Protein AF-A0A961HTM1-F1 (afdb_monomer)

Structure (mmCIF, N/CA/C/O backbone):
data_AF-A0A961HTM1-F1
#
_entry.id   AF-A0A961HTM1-F1
#
loop_
_atom_site.group_PDB
_atom_site.id
_atom_site.type_symbol
_atom_site.label_atom_id
_atom_site.label_alt_id
_atom_site.label_comp_id
_atom_site.label_asym_id
_atom_site.label_entity_id
_atom_site.label_seq_id
_atom_site.pdbx_PDB_ins_code
_atom_site.Cartn_x
_atom_site.Cartn_y
_atom_site.Cartn_z
_atom_site.occupancy
_atom_site.B_iso_or_equiv
_atom_site.auth_seq_id
_atom_site.auth_comp_id
_atom_site.auth_asym_id
_atom_site.auth_atom_id
_atom_site.pdbx_PDB_model_num
ATOM 1 N N . MET A 1 1 ? 69.649 3.697 83.120 1.00 36.28 1 MET A N 1
ATOM 2 C CA . MET A 1 1 ? 70.984 3.055 83.125 1.00 36.28 1 MET A CA 1
ATOM 3 C C . MET A 1 1 ? 70.781 1.662 82.559 1.00 36.28 1 MET A C 1
ATOM 5 O O . MET A 1 1 ? 70.101 0.880 83.197 1.00 36.28 1 MET A O 1
ATOM 9 N N . THR A 1 2 ? 70.927 1.462 81.250 1.00 38.97 2 THR A N 1
ATOM 10 C CA . THR A 1 2 ? 72.063 0.851 80.503 1.00 38.97 2 THR A CA 1
ATOM 11 C C . THR A 1 2 ? 71.388 -0.255 79.674 1.00 38.97 2 THR A C 1
ATOM 13 O O . THR A 1 2 ? 70.522 -0.923 80.209 1.00 38.97 2 THR A O 1
ATOM 16 N N . LEU A 1 3 ? 71.626 -0.514 78.396 1.00 36.84 3 LEU A N 1
ATOM 17 C CA . LEU A 1 3 ? 72.726 -0.218 77.496 1.00 36.84 3 LEU A CA 1
ATOM 18 C C . LEU A 1 3 ? 72.208 -0.545 76.074 1.00 36.84 3 LEU A C 1
ATOM 20 O O . LEU A 1 3 ? 71.466 -1.505 75.927 1.00 36.84 3 LEU A O 1
ATOM 24 N N . LYS A 1 4 ? 72.595 0.276 75.088 1.00 38.44 4 LYS A N 1
ATOM 25 C CA . LYS A 1 4 ? 73.067 -0.034 73.715 1.00 38.44 4 LYS A CA 1
ATOM 26 C C . LYS A 1 4 ? 72.584 -1.357 73.055 1.00 38.44 4 LYS A C 1
ATOM 28 O O . LYS A 1 4 ? 72.616 -2.407 73.666 1.00 38.44 4 LYS A O 1
ATOM 33 N N . LEU A 1 5 ? 72.359 -1.452 71.744 1.00 36.88 5 LEU A N 1
ATOM 34 C CA . LEU A 1 5 ? 73.328 -1.165 70.677 1.00 36.88 5 LEU A CA 1
ATOM 35 C C . LEU A 1 5 ? 72.725 -1.707 69.352 1.00 36.88 5 LEU A C 1
ATOM 37 O O . LEU A 1 5 ? 72.293 -2.847 69.374 1.00 36.88 5 LEU A O 1
ATOM 41 N N . ARG A 1 6 ? 72.766 -0.913 68.259 1.00 43.06 6 ARG A N 1
ATOM 42 C CA . ARG A 1 6 ? 73.132 -1.252 66.846 1.00 43.06 6 ARG A CA 1
ATOM 43 C C . ARG A 1 6 ? 72.516 -2.499 66.173 1.00 43.06 6 ARG A C 1
ATOM 45 O O . ARG A 1 6 ? 72.391 -3.534 66.789 1.00 43.06 6 ARG A O 1
ATOM 52 N N . TYR A 1 7 ? 72.319 -2.629 64.866 1.00 42.84 7 TYR A N 1
ATOM 53 C CA . TYR A 1 7 ? 72.261 -1.858 63.615 1.00 42.84 7 TYR A CA 1
ATOM 54 C C . TYR A 1 7 ? 71.932 -2.944 62.544 1.00 42.84 7 TYR A C 1
ATOM 56 O O . TYR A 1 7 ? 72.164 -4.124 62.794 1.00 42.84 7 TYR A O 1
ATOM 64 N N . PHE A 1 8 ? 71.542 -2.526 61.334 1.00 35.19 8 PHE A N 1
ATOM 65 C CA . PHE A 1 8 ? 71.639 -3.269 60.059 1.00 35.19 8 PHE A CA 1
ATOM 66 C C . PHE A 1 8 ? 70.574 -4.320 59.691 1.00 35.19 8 PHE A C 1
ATOM 68 O O . PHE A 1 8 ? 70.663 -5.479 60.069 1.00 35.19 8 PHE A O 1
ATOM 75 N N . ALA A 1 9 ? 69.654 -3.909 58.809 1.00 39.50 9 ALA A N 1
ATOM 76 C CA . ALA A 1 9 ? 69.416 -4.479 57.466 1.00 39.50 9 ALA A CA 1
ATOM 77 C C . ALA A 1 9 ? 68.228 -3.706 56.846 1.00 39.50 9 ALA A C 1
ATOM 79 O O . ALA A 1 9 ? 67.099 -3.819 57.301 1.00 39.50 9 ALA A O 1
ATOM 80 N N . ALA A 1 10 ? 68.461 -2.676 56.032 1.00 38.84 10 ALA A N 1
ATOM 81 C CA . ALA A 1 10 ? 68.538 -2.773 54.572 1.00 38.84 10 ALA A CA 1
ATOM 82 C C . ALA A 1 10 ? 67.320 -3.470 53.934 1.00 38.84 10 ALA A C 1
ATOM 84 O O . ALA A 1 10 ? 67.347 -4.674 53.731 1.00 38.84 10 ALA A O 1
ATOM 85 N N . PH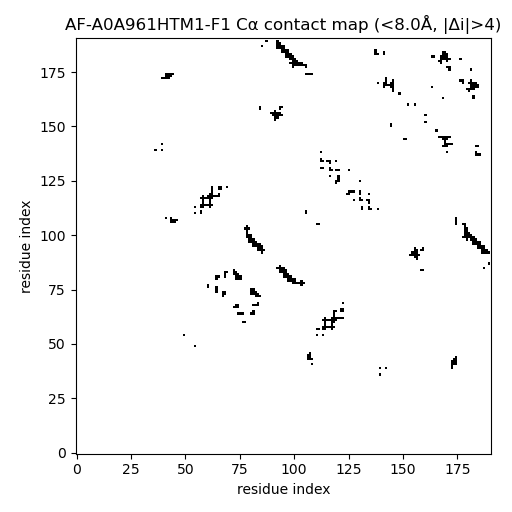E A 1 11 ? 66.304 -2.691 53.550 1.00 38.38 11 PHE A N 1
ATOM 86 C CA . PHE A 1 11 ? 65.574 -2.888 52.292 1.00 38.38 11 PHE A CA 1
ATOM 87 C C . PHE A 1 11 ? 64.977 -1.541 51.858 1.00 38.38 11 PHE A C 1
ATOM 89 O O . PHE A 1 11 ? 64.009 -1.044 52.428 1.00 38.38 11 PHE A O 1
ATOM 96 N N . LEU A 1 12 ? 65.623 -0.912 50.876 1.00 37.72 12 LEU A N 1
ATOM 97 C CA . LEU A 1 12 ? 65.136 0.278 50.189 1.00 37.72 12 LEU A CA 1
ATOM 98 C C . LEU A 1 12 ? 64.030 -0.174 49.226 1.00 37.72 12 LEU A C 1
ATOM 100 O O . LEU A 1 12 ? 64.315 -0.630 48.121 1.00 37.72 12 LEU A O 1
ATOM 104 N N . ALA A 1 13 ? 62.772 -0.101 49.655 1.00 40.84 13 ALA A N 1
ATOM 105 C CA . ALA A 1 13 ? 61.640 -0.288 48.759 1.00 40.84 13 ALA A CA 1
ATOM 106 C C . ALA A 1 13 ? 61.433 1.009 47.963 1.00 40.84 13 ALA A C 1
ATOM 108 O O . ALA A 1 13 ? 60.897 1.988 48.477 1.00 40.84 13 ALA A O 1
ATOM 109 N N . ILE A 1 14 ? 61.900 1.022 46.714 1.00 45.19 14 ILE A N 1
ATOM 110 C CA . ILE A 1 14 ? 61.547 2.046 45.730 1.00 45.19 14 ILE A CA 1
ATOM 111 C C . ILE A 1 14 ? 60.062 1.855 45.415 1.00 45.19 14 ILE A C 1
ATOM 113 O O . ILE A 1 14 ? 59.682 0.947 44.677 1.00 45.19 14 ILE A O 1
ATOM 117 N N . THR A 1 15 ? 59.204 2.678 46.008 1.00 50.78 15 THR A N 1
ATOM 118 C CA . THR A 1 15 ? 57.791 2.748 45.644 1.00 50.78 15 THR A CA 1
ATOM 119 C C . THR A 1 15 ? 57.658 3.524 44.337 1.00 50.78 15 THR A C 1
ATOM 121 O O . THR A 1 15 ? 57.766 4.748 44.300 1.00 50.78 15 THR A O 1
ATOM 124 N N . LEU A 1 16 ? 57.428 2.798 43.238 1.00 44.69 16 LEU A N 1
ATOM 125 C CA . LEU A 1 16 ? 56.930 3.386 41.997 1.00 44.69 16 LEU A CA 1
ATOM 126 C C . LEU A 1 16 ? 55.551 4.005 42.271 1.00 44.69 16 LEU 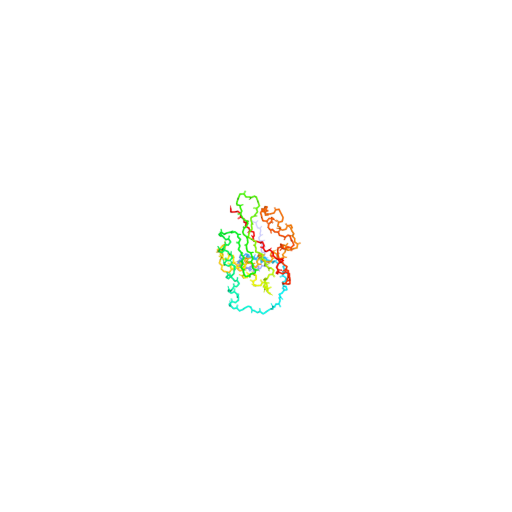A C 1
ATOM 128 O O . LEU A 1 16 ? 54.580 3.292 42.521 1.00 44.69 16 LEU A O 1
ATOM 132 N N . PHE A 1 17 ? 55.459 5.331 42.184 1.00 45.78 17 PHE A N 1
ATOM 133 C CA . PHE A 1 17 ? 54.186 6.023 42.015 1.00 45.78 17 PHE A CA 1
ATOM 134 C C . PHE A 1 17 ? 53.665 5.714 40.606 1.00 45.78 17 PHE A C 1
ATOM 136 O O . PHE A 1 17 ? 54.029 6.373 39.634 1.00 45.78 17 PHE A O 1
ATOM 143 N N . ALA A 1 18 ? 52.835 4.679 40.480 1.00 49.03 18 ALA A N 1
ATOM 144 C CA . ALA A 1 18 ? 52.033 4.479 39.285 1.00 49.03 18 ALA A CA 1
ATOM 145 C C . ALA A 1 18 ? 50.923 5.537 39.290 1.00 49.03 18 ALA A C 1
ATOM 147 O O . ALA A 1 18 ? 49.959 5.450 40.051 1.00 49.03 18 ALA A O 1
ATOM 148 N N . THR A 1 19 ? 51.078 6.572 38.468 1.00 49.84 19 THR A N 1
ATOM 149 C CA . THR A 1 19 ? 50.001 7.509 38.157 1.00 49.84 19 THR A CA 1
ATOM 150 C C . THR A 1 19 ? 48.890 6.730 37.465 1.00 49.84 19 THR A C 1
ATOM 152 O O . THR A 1 19 ? 49.026 6.356 36.300 1.00 49.84 19 THR A O 1
ATOM 155 N N . ALA A 1 20 ? 47.801 6.454 38.181 1.00 5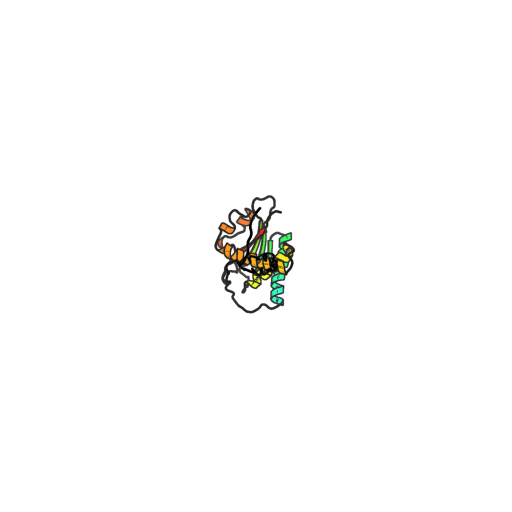0.53 20 ALA A N 1
ATOM 156 C CA . ALA A 1 20 ? 46.586 5.946 37.570 1.00 50.53 20 ALA A CA 1
ATOM 157 C C . ALA A 1 20 ? 46.004 7.061 36.694 1.00 50.53 20 ALA A C 1
ATOM 159 O O . ALA A 1 20 ? 45.323 7.966 37.174 1.00 50.53 20 ALA A O 1
ATOM 160 N N . THR A 1 21 ? 46.303 7.023 35.400 1.00 57.03 21 THR A N 1
ATOM 161 C CA . THR A 1 21 ? 45.480 7.699 34.405 1.00 57.03 21 THR A CA 1
ATOM 162 C C . THR A 1 21 ? 44.102 7.060 34.485 1.00 57.03 21 THR A C 1
ATOM 164 O O . THR A 1 21 ? 43.941 5.892 34.128 1.00 57.03 21 THR A O 1
ATOM 167 N N . ALA A 1 22 ? 43.126 7.796 35.013 1.00 50.16 22 ALA A N 1
ATOM 168 C CA . ALA A 1 22 ? 41.730 7.424 34.896 1.00 50.16 22 ALA A CA 1
ATOM 169 C C . ALA A 1 22 ? 41.422 7.287 33.399 1.00 50.16 22 ALA A C 1
ATOM 171 O O . ALA A 1 22 ? 41.399 8.281 32.675 1.00 50.16 22 ALA A O 1
ATOM 172 N N . LEU A 1 23 ? 41.260 6.048 32.928 1.00 48.50 23 LEU A N 1
ATOM 173 C CA . LEU A 1 23 ? 40.625 5.779 31.646 1.00 48.50 23 LEU A CA 1
ATOM 174 C C . LEU A 1 23 ? 39.247 6.437 31.714 1.00 48.50 23 LEU A C 1
ATOM 176 O O . LEU A 1 23 ? 38.403 6.021 32.508 1.00 48.50 23 LEU A O 1
ATOM 180 N N . GLN A 1 24 ? 39.045 7.497 30.931 1.00 51.16 24 GLN A N 1
ATOM 181 C CA . GLN A 1 24 ? 37.706 7.987 30.637 1.00 51.16 24 GLN A CA 1
ATOM 182 C C . GLN A 1 24 ? 36.936 6.808 30.051 1.00 51.16 24 GLN A C 1
ATOM 184 O O . GLN A 1 24 ? 37.282 6.309 28.982 1.00 51.16 24 GLN A O 1
ATOM 189 N N . ALA A 1 25 ? 35.938 6.327 30.789 1.00 52.44 25 ALA A N 1
ATOM 190 C CA . ALA A 1 25 ? 34.925 5.467 30.217 1.00 52.44 25 ALA A CA 1
ATOM 191 C C . ALA A 1 25 ? 34.267 6.279 29.097 1.00 52.44 25 ALA A C 1
ATOM 193 O O . ALA A 1 25 ? 33.649 7.308 29.369 1.00 52.44 25 ALA A O 1
ATOM 194 N N . GLU A 1 26 ? 34.474 5.870 27.845 1.00 51.16 26 GLU A N 1
ATOM 195 C CA . GLU A 1 26 ? 33.602 6.302 26.758 1.00 51.16 26 GLU A CA 1
ATOM 196 C C . GLU A 1 26 ? 32.172 5.963 27.188 1.00 51.16 26 GLU A C 1
ATOM 198 O O . GLU A 1 26 ? 31.917 4.837 27.633 1.00 51.16 26 GLU A O 1
ATOM 203 N N . ASP A 1 27 ? 31.263 6.942 27.124 1.00 46.72 27 ASP A N 1
ATOM 204 C CA . ASP A 1 27 ? 29.836 6.683 27.315 1.00 46.72 27 ASP A CA 1
ATOM 205 C C . ASP A 1 27 ? 29.468 5.460 26.468 1.00 46.72 27 ASP A C 1
ATOM 207 O O . ASP A 1 27 ? 29.867 5.409 25.297 1.00 46.72 27 ASP A O 1
ATOM 211 N N . PRO A 1 28 ? 28.765 4.453 27.022 1.00 43.28 28 PRO A N 1
ATOM 212 C CA . PRO A 1 28 ? 28.417 3.273 26.254 1.00 43.28 28 PRO A CA 1
ATOM 213 C C . PRO A 1 28 ? 27.663 3.747 25.018 1.00 43.28 28 PRO A C 1
ATOM 215 O O . PRO A 1 28 ? 26.578 4.319 25.132 1.00 43.28 28 PRO A O 1
ATOM 218 N N . ALA A 1 29 ? 28.269 3.551 23.843 1.00 43.97 29 ALA A N 1
ATOM 219 C CA . ALA A 1 29 ? 27.636 3.873 22.582 1.00 43.97 29 ALA A CA 1
ATOM 220 C C . ALA A 1 29 ? 26.267 3.195 22.593 1.00 43.97 29 ALA A C 1
ATOM 222 O O . ALA A 1 29 ? 26.173 1.969 22.701 1.00 43.97 29 ALA A O 1
ATOM 223 N N . VAL A 1 30 ? 25.208 4.004 22.562 1.00 33.09 30 VAL A N 1
ATOM 224 C CA . VAL A 1 30 ? 23.846 3.501 22.453 1.00 33.09 30 VAL A CA 1
ATOM 225 C C . VAL A 1 30 ? 23.808 2.720 21.150 1.00 33.09 30 VAL A C 1
ATOM 227 O O . VAL A 1 30 ? 23.876 3.291 20.065 1.00 33.09 30 VAL A O 1
ATOM 230 N N . SER A 1 31 ? 23.783 1.395 21.264 1.00 34.31 31 SER A N 1
ATOM 231 C CA . SER A 1 31 ? 23.569 0.516 20.129 1.00 34.31 31 SER A CA 1
ATOM 232 C C . SER A 1 31 ? 22.188 0.842 19.580 1.00 34.31 31 SER A C 1
ATOM 234 O O . SER A 1 31 ? 21.182 0.489 20.195 1.00 34.31 31 SER A O 1
ATOM 236 N N . GLU A 1 32 ? 22.130 1.515 18.433 1.00 30.14 32 GLU A N 1
ATOM 237 C CA . GLU A 1 32 ? 20.935 1.504 17.603 1.00 30.14 32 GLU A CA 1
ATOM 238 C C . GLU A 1 32 ? 20.695 0.053 17.199 1.00 30.14 32 GLU A C 1
ATOM 240 O O . GLU A 1 32 ? 21.359 -0.503 16.321 1.00 30.14 32 GLU A O 1
ATOM 245 N N . ASP A 1 33 ? 19.772 -0.596 17.898 1.00 31.53 33 ASP A N 1
ATOM 246 C CA . ASP A 1 33 ? 19.323 -1.922 17.530 1.00 31.53 33 ASP A CA 1
ATOM 247 C C . ASP A 1 33 ? 18.582 -1.767 16.198 1.00 31.53 33 ASP A C 1
ATOM 249 O O . ASP A 1 33 ? 17.422 -1.349 16.137 1.00 31.53 33 ASP A O 1
ATOM 253 N N . THR A 1 34 ? 19.283 -2.004 15.085 1.00 27.14 34 THR A N 1
ATOM 254 C CA . THR A 1 34 ? 18.636 -2.059 13.776 1.00 27.14 34 THR A CA 1
ATOM 255 C C . THR A 1 34 ? 17.504 -3.065 13.896 1.00 27.14 34 THR A C 1
ATOM 257 O O . THR A 1 34 ? 17.761 -4.238 14.171 1.00 27.14 34 THR A O 1
ATOM 260 N N . VAL A 1 35 ? 16.259 -2.631 13.691 1.00 34.34 35 VAL A N 1
ATOM 261 C CA . VAL A 1 35 ? 15.124 -3.546 13.569 1.00 34.34 35 VAL A CA 1
ATOM 262 C C . VAL A 1 35 ? 15.410 -4.436 12.361 1.00 34.34 35 VAL A C 1
ATOM 264 O O . VAL A 1 35 ? 15.102 -4.100 11.216 1.00 34.34 35 VAL A O 1
ATOM 267 N N . ARG A 1 36 ? 16.066 -5.574 12.602 1.00 35.44 36 ARG A N 1
ATOM 268 C CA . ARG A 1 36 ? 16.324 -6.603 11.603 1.00 35.44 36 ARG A CA 1
ATOM 269 C C . ARG A 1 36 ? 15.010 -7.320 11.377 1.00 35.44 36 ARG A C 1
ATOM 271 O O . ARG A 1 36 ? 14.736 -8.364 11.963 1.00 35.44 36 ARG A O 1
ATOM 278 N N . VAL A 1 37 ? 14.178 -6.744 10.517 1.00 46.94 37 VAL A N 1
ATOM 279 C CA . VAL A 1 37 ? 13.091 -7.500 9.904 1.00 46.94 37 VAL A CA 1
ATOM 280 C C . VAL A 1 37 ? 13.757 -8.702 9.217 1.00 46.94 37 VAL A C 1
ATOM 282 O O . VAL A 1 37 ? 14.669 -8.484 8.414 1.00 46.94 37 VAL A O 1
ATOM 285 N N . PRO A 1 38 ? 13.382 -9.957 9.535 1.00 48.88 38 PRO A N 1
ATOM 286 C CA . PRO A 1 38 ? 13.927 -11.127 8.854 1.00 48.88 38 PRO A CA 1
ATOM 287 C C . PRO A 1 38 ? 13.834 -10.904 7.346 1.00 48.88 38 PRO A C 1
ATOM 289 O O . PRO A 1 38 ? 12.799 -10.426 6.881 1.00 48.88 38 PRO A O 1
ATOM 292 N N . ALA A 1 39 ? 14.903 -11.187 6.599 1.00 55.59 39 ALA A N 1
ATOM 293 C CA . ALA A 1 39 ? 14.995 -10.841 5.184 1.00 55.59 39 ALA A CA 1
ATOM 294 C C . ALA A 1 39 ? 13.808 -11.423 4.393 1.00 55.59 39 ALA A C 1
ATOM 296 O O . ALA A 1 39 ? 13.787 -12.598 4.026 1.00 55.59 39 ALA A O 1
ATOM 297 N N . VAL A 1 40 ? 12.792 -10.597 4.137 1.00 71.25 40 VAL A N 1
ATOM 298 C CA . VAL A 1 40 ? 11.752 -10.911 3.165 1.00 71.25 40 VAL A CA 1
ATOM 299 C C . VAL A 1 40 ? 12.376 -10.673 1.799 1.00 71.25 40 VAL A C 1
ATOM 301 O O . VAL A 1 40 ? 12.602 -9.532 1.393 1.00 71.25 40 VAL A O 1
ATOM 304 N N . ASN A 1 41 ? 12.682 -11.763 1.106 1.00 84.56 41 ASN A N 1
ATOM 305 C CA . ASN A 1 41 ? 13.182 -11.715 -0.258 1.00 84.56 41 ASN A CA 1
ATOM 306 C C . ASN A 1 41 ? 11.992 -11.724 -1.217 1.00 84.56 41 ASN A C 1
ATOM 308 O O . ASN A 1 41 ? 11.273 -12.720 -1.297 1.00 84.56 41 ASN A O 1
ATOM 312 N N . PHE A 1 42 ? 11.786 -10.612 -1.921 1.00 90.00 42 PHE A N 1
ATOM 313 C CA . PHE A 1 42 ? 10.782 -10.512 -2.976 1.00 90.00 42 PHE A CA 1
ATOM 314 C C . PHE A 1 42 ? 11.356 -10.990 -4.317 1.00 90.00 42 PHE A C 1
ATOM 316 O O . PHE A 1 42 ? 12.408 -10.513 -4.750 1.00 90.00 42 PHE A O 1
ATOM 323 N N . GLU A 1 43 ? 10.644 -11.885 -4.997 1.00 91.50 43 GLU A N 1
ATOM 324 C CA . GLU A 1 43 ? 10.874 -12.233 -6.401 1.00 91.50 43 GLU A CA 1
ATOM 325 C C . GLU A 1 43 ? 10.261 -11.127 -7.270 1.00 91.50 43 GLU A C 1
ATOM 327 O O . GLU A 1 43 ? 9.042 -10.958 -7.318 1.00 91.50 43 GLU A O 1
ATOM 332 N N . ASN A 1 44 ? 11.112 -10.362 -7.957 1.00 90.69 44 ASN A N 1
ATOM 333 C CA . ASN A 1 44 ? 10.692 -9.325 -8.901 1.00 90.69 44 ASN A CA 1
ATOM 334 C C . ASN A 1 44 ? 10.692 -9.881 -10.330 1.00 90.69 44 ASN A C 1
ATOM 336 O O . ASN A 1 44 ? 11.547 -10.691 -10.686 1.00 90.69 44 ASN A O 1
ATOM 340 N N . ARG A 1 45 ? 9.805 -9.367 -11.189 1.00 88.94 45 ARG A N 1
ATOM 341 C CA . ARG A 1 45 ? 9.789 -9.683 -12.628 1.00 88.94 45 ARG A CA 1
ATOM 342 C C . ARG A 1 45 ? 11.076 -9.252 -13.325 1.00 88.94 45 ARG A C 1
ATOM 344 O O . ARG A 1 45 ? 11.498 -9.855 -14.305 1.00 88.94 45 ARG A O 1
ATOM 351 N N . THR A 1 46 ? 11.668 -8.153 -12.863 1.00 79.75 46 THR A N 1
ATOM 352 C CA . THR A 1 46 ? 12.889 -7.586 -13.432 1.00 79.75 46 THR A CA 1
ATOM 353 C C . THR A 1 46 ? 13.730 -6.904 -12.361 1.00 79.75 46 THR A C 1
ATOM 355 O O . THR A 1 46 ? 13.198 -6.283 -11.443 1.00 79.75 46 THR A O 1
ATOM 358 N N . ASN A 1 47 ? 15.050 -6.962 -12.536 1.00 75.94 47 ASN A N 1
ATOM 359 C CA . ASN A 1 47 ? 16.028 -6.231 -11.726 1.00 75.94 47 ASN A CA 1
ATOM 360 C C . ASN A 1 47 ? 16.463 -4.908 -12.384 1.00 75.94 47 ASN A C 1
ATOM 362 O O . ASN A 1 47 ? 17.403 -4.254 -11.926 1.00 75.94 47 ASN A O 1
ATOM 366 N N . ARG A 1 48 ? 15.807 -4.497 -13.480 1.00 75.44 48 ARG A N 1
ATOM 367 C CA . ARG A 1 48 ? 16.113 -3.234 -14.157 1.00 75.44 48 ARG A CA 1
ATOM 368 C C . ARG A 1 48 ? 15.784 -2.057 -13.239 1.00 75.44 48 ARG A C 1
ATOM 370 O O . ARG A 1 48 ? 14.686 -1.963 -12.693 1.00 75.44 48 ARG A O 1
ATOM 377 N N . ARG A 1 49 ? 16.722 -1.116 -13.120 1.00 77.62 49 ARG A N 1
ATOM 378 C CA . ARG A 1 49 ? 16.492 0.125 -12.372 1.00 77.62 49 ARG A CA 1
ATOM 379 C C . ARG A 1 49 ? 15.396 0.955 -13.043 1.00 77.62 49 ARG A C 1
ATOM 381 O O . ARG A 1 49 ? 15.412 1.159 -14.254 1.00 77.62 49 ARG A O 1
ATOM 388 N N . ALA A 1 50 ? 14.468 1.461 -12.236 1.00 82.12 50 ALA A N 1
ATOM 389 C CA . ALA A 1 50 ? 13.445 2.394 -12.693 1.00 82.12 50 ALA A CA 1
ATOM 390 C C . ALA A 1 50 ? 14.077 3.734 -13.100 1.00 82.12 50 ALA A C 1
ATOM 392 O O . ALA A 1 50 ? 14.984 4.228 -12.421 1.00 82.12 50 ALA A O 1
ATOM 393 N N . THR A 1 51 ? 13.574 4.343 -14.174 1.00 90.75 51 THR A N 1
ATOM 394 C CA . THR A 1 51 ? 13.961 5.701 -14.585 1.00 90.75 51 THR A CA 1
ATOM 395 C C . THR A 1 51 ? 13.448 6.734 -13.572 1.00 90.75 51 THR A C 1
ATOM 397 O O . THR A 1 51 ? 12.497 6.446 -12.843 1.00 90.75 51 THR A O 1
ATOM 400 N N . PRO A 1 52 ? 14.028 7.947 -13.504 1.00 91.56 52 PRO A N 1
ATOM 401 C CA . PRO A 1 52 ? 13.502 9.012 -12.646 1.00 91.56 52 PRO A CA 1
ATOM 402 C C . PRO A 1 52 ? 12.010 9.294 -12.877 1.00 91.56 52 PRO A C 1
ATOM 404 O O . PRO A 1 52 ? 11.256 9.375 -11.913 1.00 91.56 52 PRO A O 1
ATOM 407 N N . ALA A 1 53 ? 11.576 9.335 -14.142 1.00 92.12 53 ALA A N 1
ATOM 408 C CA . ALA A 1 53 ? 10.176 9.545 -14.507 1.00 92.12 53 ALA A CA 1
ATOM 409 C C . ALA A 1 53 ? 9.250 8.440 -13.970 1.00 92.12 53 ALA A C 1
ATOM 411 O O . ALA A 1 53 ? 8.192 8.746 -13.432 1.00 92.12 53 ALA A O 1
ATOM 412 N N . ALA A 1 54 ? 9.660 7.167 -14.047 1.00 90.62 54 ALA A N 1
ATOM 413 C CA . ALA A 1 54 ? 8.877 6.060 -13.495 1.00 90.62 54 ALA A CA 1
ATOM 414 C C . ALA A 1 54 ? 8.761 6.145 -11.963 1.00 90.62 54 ALA A C 1
ATOM 416 O O . ALA A 1 54 ? 7.675 5.973 -11.416 1.00 90.62 54 ALA A O 1
ATOM 417 N N . ARG A 1 55 ? 9.859 6.482 -11.269 1.00 93.38 55 ARG A N 1
ATOM 418 C CA . ARG A 1 55 ? 9.843 6.658 -9.806 1.00 93.38 55 ARG A CA 1
ATOM 419 C C . ARG A 1 55 ? 8.894 7.772 -9.374 1.00 93.38 55 ARG A C 1
ATOM 421 O O . ARG A 1 55 ? 8.194 7.624 -8.377 1.00 93.38 55 ARG A O 1
ATOM 428 N N . GLU A 1 56 ? 8.882 8.873 -10.119 1.00 96.38 56 GLU A N 1
ATOM 429 C CA . GLU A 1 56 ? 8.003 10.002 -9.828 1.00 96.38 56 GLU A CA 1
ATOM 430 C C . GLU A 1 56 ? 6.544 9.710 -10.177 1.00 96.38 56 GLU A C 1
ATOM 432 O O . GLU A 1 56 ? 5.649 10.062 -9.414 1.00 96.38 56 GLU A O 1
ATOM 437 N N . TYR A 1 57 ? 6.298 8.998 -11.278 1.00 96.31 57 TYR A N 1
ATOM 438 C CA . TYR A 1 57 ? 4.967 8.515 -11.636 1.00 96.31 57 TYR A CA 1
ATOM 439 C C . TYR A 1 57 ? 4.349 7.675 -10.511 1.00 96.31 57 TYR A C 1
ATOM 441 O O . TYR A 1 57 ? 3.212 7.925 -10.118 1.00 96.31 57 TYR A O 1
ATOM 449 N N . GLU A 1 58 ? 5.114 6.729 -9.960 1.00 97.19 58 GLU A N 1
ATOM 450 C CA . GLU A 1 58 ? 4.684 5.855 -8.864 1.00 97.19 58 GLU A CA 1
ATOM 451 C C . GLU A 1 58 ? 4.371 6.653 -7.589 1.00 97.19 58 GLU A C 1
ATOM 453 O O . GLU A 1 58 ? 3.294 6.489 -7.018 1.00 97.19 58 GLU A O 1
ATOM 458 N N . ARG A 1 59 ? 5.248 7.579 -7.175 1.00 98.25 59 ARG A N 1
ATOM 459 C CA . ARG A 1 59 ? 4.967 8.455 -6.021 1.00 98.25 59 ARG A CA 1
ATOM 460 C C . ARG A 1 59 ? 3.733 9.323 -6.235 1.00 98.25 59 ARG A C 1
ATOM 462 O O . ARG A 1 59 ? 2.907 9.437 -5.333 1.00 98.25 59 ARG A O 1
ATOM 469 N N . ASN A 1 60 ? 3.577 9.904 -7.422 1.00 98.31 60 ASN A N 1
ATOM 470 C CA . ASN A 1 60 ? 2.414 10.733 -7.731 1.00 98.31 60 ASN A CA 1
ATOM 471 C C . ASN A 1 60 ? 1.108 9.939 -7.717 1.00 98.31 60 ASN A C 1
ATOM 473 O O . ASN A 1 60 ? 0.103 10.480 -7.271 1.00 98.31 60 ASN A O 1
ATOM 477 N N . THR A 1 61 ? 1.117 8.662 -8.112 1.00 98.31 61 THR A N 1
ATOM 478 C CA . THR A 1 61 ? -0.049 7.780 -7.933 1.00 98.31 61 THR A CA 1
ATOM 479 C C . THR A 1 61 ? -0.466 7.704 -6.463 1.00 98.31 61 THR A C 1
ATOM 481 O O . THR A 1 61 ? -1.644 7.849 -6.159 1.00 98.31 61 THR A O 1
ATOM 484 N N . GLY A 1 62 ? 0.495 7.537 -5.549 1.00 98.31 62 GLY A N 1
ATOM 485 C CA . GLY A 1 62 ? 0.225 7.521 -4.111 1.00 98.31 62 GLY A CA 1
ATOM 486 C C . GLY A 1 62 ? -0.314 8.843 -3.573 1.00 98.31 62 GLY A C 1
ATOM 487 O O . GLY A 1 62 ? -1.295 8.845 -2.837 1.00 98.31 62 GLY A O 1
ATOM 488 N N . ARG A 1 63 ? 0.294 9.970 -3.969 1.00 98.56 63 ARG A N 1
ATOM 489 C CA . ARG A 1 63 ? -0.144 11.314 -3.544 1.00 98.56 63 ARG A CA 1
ATOM 490 C C . ARG A 1 63 ? -1.571 11.615 -3.999 1.00 98.56 63 ARG A C 1
ATOM 492 O O . ARG A 1 63 ? -2.380 12.025 -3.180 1.00 98.56 63 ARG A O 1
ATOM 499 N N . MET A 1 64 ? -1.879 11.337 -5.268 1.00 97.81 64 MET A N 1
ATOM 500 C CA . MET A 1 64 ? -3.236 11.473 -5.813 1.00 97.81 64 MET A CA 1
ATOM 501 C C . MET A 1 64 ? -4.224 10.564 -5.074 1.00 97.81 64 MET A C 1
ATOM 503 O O . MET A 1 64 ? -5.319 10.997 -4.742 1.00 97.81 64 MET A O 1
ATOM 507 N N . GLY A 1 65 ? -3.821 9.326 -4.768 1.00 97.56 65 GLY A N 1
ATOM 508 C CA . GLY A 1 65 ? -4.633 8.412 -3.968 1.00 97.56 65 GLY A CA 1
ATOM 509 C C . GLY A 1 65 ? -4.967 8.967 -2.586 1.00 97.56 65 GLY A C 1
ATOM 510 O O . GLY A 1 65 ? -6.119 8.914 -2.175 1.00 97.56 65 GLY A O 1
ATOM 511 N N . ALA A 1 66 ? -3.983 9.546 -1.897 1.00 97.69 66 ALA A N 1
ATOM 512 C CA . ALA A 1 66 ? -4.198 10.202 -0.612 1.00 97.69 66 ALA A CA 1
ATOM 513 C C . ALA A 1 66 ? -5.118 11.427 -0.735 1.00 97.69 66 ALA A C 1
ATOM 515 O O . ALA A 1 66 ? -6.054 11.549 0.045 1.00 97.69 66 ALA A O 1
ATOM 516 N N . ASP A 1 67 ? -4.886 12.305 -1.716 1.00 96.25 67 ASP A N 1
ATOM 517 C CA . ASP A 1 67 ? -5.710 13.503 -1.930 1.00 96.25 67 ASP A CA 1
ATOM 518 C C . ASP A 1 67 ? -7.203 13.179 -2.067 1.00 96.25 67 ASP A C 1
ATOM 520 O O . ASP A 1 67 ? -8.033 13.881 -1.494 1.00 96.25 67 ASP A O 1
ATOM 524 N N . GLU A 1 68 ? -7.544 12.121 -2.804 1.00 95.88 68 GLU A N 1
ATOM 525 C CA . GLU A 1 68 ? -8.941 11.754 -3.052 1.00 95.88 68 GLU A CA 1
ATOM 526 C C . GLU A 1 68 ? -9.537 10.888 -1.933 1.00 95.88 68 GLU A C 1
ATOM 528 O O . GLU A 1 68 ? -10.654 11.148 -1.487 1.00 95.88 68 GLU A O 1
ATOM 533 N N . VAL A 1 69 ? -8.788 9.923 -1.381 1.00 94.75 69 VAL A N 1
ATOM 534 C CA . VAL A 1 69 ? -9.284 9.099 -0.259 1.00 94.75 69 VAL A CA 1
ATOM 535 C C . VAL A 1 69 ? -9.564 9.920 0.993 1.00 94.75 69 VAL A C 1
ATOM 537 O O . VAL A 1 69 ? -10.495 9.604 1.730 1.00 94.75 69 VAL A O 1
ATOM 540 N N . LEU A 1 70 ? -8.800 10.984 1.242 1.00 93.06 70 LEU A N 1
ATOM 541 C CA . LEU A 1 70 ? -9.062 11.880 2.369 1.00 93.06 70 LEU A CA 1
ATOM 542 C C . LEU A 1 70 ? -10.383 12.656 2.239 1.00 93.06 70 LEU A C 1
ATOM 544 O O . LEU A 1 70 ? -10.873 13.152 3.253 1.00 93.06 70 LEU A O 1
ATOM 548 N N . LYS A 1 71 ? -10.947 12.766 1.030 1.00 93.06 71 LYS A N 1
ATOM 549 C CA . LYS A 1 71 ? -12.231 13.434 0.770 1.00 93.06 71 LYS A CA 1
ATOM 550 C C . LYS A 1 71 ? -13.387 12.438 0.771 1.00 93.06 71 LYS A C 1
ATOM 552 O O . LYS A 1 71 ? -14.344 12.622 1.516 1.00 93.06 71 LYS A O 1
ATOM 557 N N . ASP A 1 72 ? -13.256 11.377 -0.028 1.00 89.94 72 ASP A N 1
ATOM 558 C CA . ASP A 1 72 ? -14.376 10.502 -0.401 1.00 89.94 72 ASP A CA 1
ATOM 559 C C . ASP A 1 72 ? -14.266 9.082 0.184 1.00 89.94 72 ASP A C 1
ATOM 561 O O . ASP A 1 72 ? -15.167 8.261 0.026 1.00 89.94 72 ASP A O 1
ATOM 565 N N . GLY A 1 73 ? -13.168 8.767 0.876 1.00 91.62 73 GLY A N 1
ATOM 566 C CA . GLY A 1 73 ? -12.964 7.491 1.567 1.00 91.62 73 GLY A CA 1
ATOM 567 C C . GLY A 1 73 ? -12.539 6.320 0.675 1.00 91.62 73 GLY A C 1
ATOM 568 O O . GLY A 1 73 ? -11.972 5.359 1.191 1.00 91.62 73 GLY A O 1
ATOM 569 N N . GLU A 1 74 ? -12.725 6.379 -0.645 1.00 95.25 74 GLU A N 1
ATOM 570 C CA . GLU A 1 74 ? -12.244 5.363 -1.591 1.00 95.25 74 GLU A CA 1
ATOM 571 C C . GLU A 1 74 ? -11.858 5.986 -2.937 1.00 95.25 74 GLU A C 1
ATOM 573 O O . GLU A 1 74 ? -12.561 6.849 -3.456 1.00 95.25 74 GLU A O 1
ATOM 578 N N . PHE A 1 75 ? -1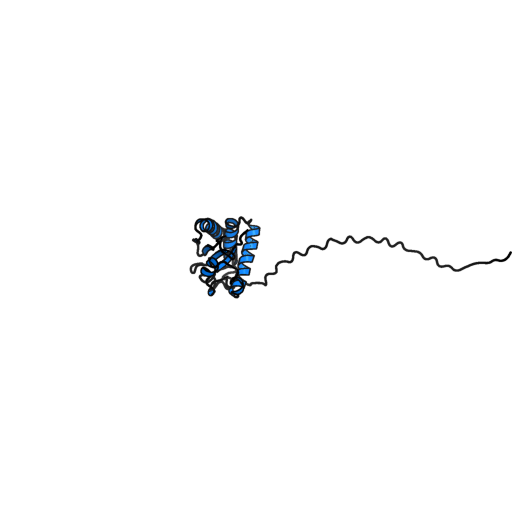0.741 5.546 -3.518 1.00 96.75 75 PHE A N 1
ATOM 579 C CA . PHE A 1 75 ? -10.285 6.032 -4.818 1.00 96.75 75 PHE A CA 1
ATOM 580 C C . PHE A 1 75 ? -9.431 4.998 -5.554 1.00 96.75 75 PHE A C 1
ATOM 582 O O . PHE A 1 75 ? -8.498 4.428 -4.983 1.00 96.75 75 PHE A O 1
ATOM 589 N N . SER A 1 76 ? -9.704 4.814 -6.847 1.00 96.56 76 SER A N 1
ATOM 590 C CA . SER A 1 76 ? -8.978 3.894 -7.727 1.00 96.56 76 SER A CA 1
ATOM 591 C C . SER A 1 76 ? -8.285 4.642 -8.857 1.00 96.56 76 SER A C 1
ATOM 593 O O . SER A 1 76 ? -8.904 5.410 -9.593 1.00 96.56 76 SER A O 1
ATOM 595 N N . LEU A 1 77 ? -6.995 4.382 -9.044 1.00 94.56 77 LEU A N 1
ATOM 596 C CA . LEU A 1 77 ? -6.197 4.986 -10.104 1.00 94.56 77 LEU A CA 1
ATOM 597 C C . LEU A 1 77 ? -4.989 4.104 -10.419 1.00 94.56 77 LEU A C 1
ATOM 599 O O . LEU A 1 77 ? -4.297 3.637 -9.523 1.00 94.56 77 LEU A O 1
ATOM 603 N N . ARG A 1 78 ? -4.668 3.949 -11.711 1.00 95.44 78 ARG A N 1
ATOM 604 C CA . ARG A 1 78 ? -3.409 3.325 -12.179 1.00 95.44 78 ARG A CA 1
ATOM 605 C C . ARG A 1 78 ? -3.153 1.927 -11.584 1.00 95.44 78 ARG A C 1
ATOM 607 O O . ARG A 1 78 ? -2.014 1.579 -11.279 1.00 95.44 78 ARG A O 1
ATOM 614 N N . GLY A 1 79 ? -4.213 1.130 -11.456 1.00 96.88 79 GLY A N 1
ATOM 615 C CA . GLY A 1 79 ? -4.147 -0.251 -10.973 1.00 96.88 79 GLY A CA 1
ATOM 616 C C . GLY A 1 79 ? -3.986 -0.383 -9.457 1.00 96.88 79 GLY A C 1
ATOM 617 O O . GLY A 1 79 ? -3.562 -1.435 -8.977 1.00 96.88 79 GLY A O 1
ATOM 618 N N . VAL A 1 80 ? -4.259 0.678 -8.697 1.00 98.25 80 VAL A N 1
ATOM 619 C CA . VAL A 1 80 ? -4.351 0.606 -7.240 1.00 98.25 80 VAL A CA 1
ATOM 620 C C . VAL A 1 80 ? -5.635 1.265 -6.767 1.00 98.25 80 VAL A C 1
ATOM 622 O O . VAL A 1 80 ? -6.027 2.315 -7.277 1.00 98.25 80 VAL A O 1
ATOM 625 N N . THR A 1 81 ? -6.241 0.671 -5.746 1.00 98.56 81 THR A N 1
ATOM 626 C CA . THR A 1 81 ? -7.403 1.221 -5.051 1.00 98.56 81 THR A CA 1
ATOM 627 C C . THR A 1 81 ? -7.038 1.476 -3.600 1.00 98.56 81 THR A C 1
ATOM 629 O O . THR A 1 81 ? -6.601 0.559 -2.908 1.00 98.56 81 THR A O 1
ATOM 632 N N . PHE A 1 82 ? -7.213 2.705 -3.133 1.00 98.50 82 PHE A N 1
ATOM 633 C CA . PHE A 1 82 ? -7.073 3.061 -1.728 1.00 98.50 82 PHE A CA 1
ATOM 634 C C . PHE A 1 82 ? -8.459 3.192 -1.097 1.00 98.50 82 PHE A C 1
ATOM 636 O O . PHE A 1 82 ? -9.352 3.786 -1.693 1.00 98.50 82 PHE A O 1
ATOM 643 N N . THR A 1 83 ? -8.624 2.676 0.117 1.00 98.25 83 THR A N 1
ATOM 644 C CA . THR A 1 83 ? -9.839 2.836 0.924 1.00 98.25 83 THR A CA 1
ATOM 645 C C . THR A 1 83 ? -9.444 3.220 2.344 1.00 98.25 83 THR A C 1
ATOM 647 O O . THR A 1 83 ? -8.631 2.521 2.951 1.00 98.25 83 THR A O 1
ATOM 650 N N . ARG A 1 84 ? -10.026 4.287 2.893 1.00 97.69 84 ARG A N 1
ATOM 651 C CA . ARG A 1 84 ? -9.878 4.678 4.298 1.00 97.69 84 ARG A CA 1
ATOM 652 C C . ARG A 1 84 ? -11.057 4.166 5.111 1.00 97.69 84 ARG A C 1
ATOM 654 O O . ARG A 1 84 ? -12.209 4.468 4.825 1.00 97.69 84 ARG A O 1
ATOM 661 N N . LEU A 1 85 ? -10.743 3.417 6.159 1.00 96.12 85 LEU A N 1
ATOM 662 C CA . LEU A 1 85 ? -11.696 2.810 7.081 1.00 96.12 85 LEU A CA 1
ATOM 663 C C . LEU A 1 85 ? -11.325 3.266 8.487 1.00 96.12 85 LEU A C 1
ATOM 665 O O . LEU A 1 85 ? -10.544 2.620 9.189 1.00 96.12 85 LEU A O 1
ATOM 669 N N . PHE A 1 86 ? -11.831 4.430 8.878 1.00 94.44 86 PHE A N 1
ATOM 670 C CA . PHE A 1 86 ? -11.555 5.006 10.185 1.00 94.44 86 PHE A CA 1
ATOM 671 C C . PHE A 1 86 ? -12.795 5.691 10.741 1.00 94.44 86 PHE A C 1
ATOM 673 O O . PHE A 1 86 ? -13.297 6.653 10.168 1.00 94.44 86 PHE A O 1
ATOM 680 N N . ASP A 1 87 ? -13.235 5.208 11.896 1.00 92.06 87 ASP A N 1
ATOM 681 C CA . ASP A 1 87 ? -14.305 5.797 12.683 1.00 92.06 87 ASP A CA 1
ATOM 682 C C . ASP A 1 87 ? -13.847 5.831 14.143 1.00 92.06 87 ASP A C 1
ATOM 684 O O . ASP A 1 87 ? -13.665 4.792 14.777 1.00 92.06 87 ASP A O 1
ATOM 688 N N . ALA A 1 88 ? -13.640 7.035 14.679 1.00 90.62 88 ALA A N 1
ATOM 689 C CA . ALA A 1 88 ? -13.129 7.234 16.034 1.00 90.62 88 ALA A CA 1
ATOM 690 C C . ALA A 1 88 ? -14.118 6.819 17.143 1.00 90.62 88 ALA A C 1
ATOM 692 O O . ALA A 1 88 ? -13.736 6.826 18.324 1.00 90.62 88 ALA A O 1
ATOM 693 N N . SER A 1 89 ? -15.371 6.516 16.783 1.00 92.00 89 SER A N 1
ATOM 694 C CA . SER A 1 89 ? -16.405 6.008 17.689 1.00 92.00 89 SER A CA 1
ATOM 695 C C . SER A 1 89 ? -16.413 4.480 17.807 1.00 92.00 89 SER A C 1
ATOM 697 O O . SER A 1 89 ? -16.966 3.959 18.774 1.00 92.00 89 SER A O 1
ATOM 699 N N . LYS A 1 90 ? -15.781 3.765 16.867 1.00 91.94 90 LYS A N 1
ATOM 700 C CA . LYS A 1 90 ? -15.724 2.299 16.862 1.00 91.94 90 LYS A CA 1
ATOM 701 C C . LYS A 1 90 ? -14.534 1.782 17.662 1.00 91.94 90 LYS A C 1
ATOM 703 O O . LYS A 1 90 ? -13.478 2.411 17.723 1.00 91.94 90 LYS A O 1
ATOM 708 N N . GLU A 1 91 ? -14.713 0.615 18.275 1.00 92.06 91 GLU A N 1
ATOM 709 C CA . GLU A 1 91 ? -13.618 -0.103 18.924 1.00 92.06 91 GLU A CA 1
ATOM 710 C C . GLU A 1 91 ? -12.642 -0.683 17.887 1.00 92.06 91 GLU A C 1
ATOM 712 O O . GLU A 1 91 ? -13.010 -0.995 16.753 1.00 92.06 91 GLU A O 1
ATOM 717 N N . GLY A 1 92 ? -11.382 -0.850 18.296 1.00 92.31 92 GLY A N 1
ATOM 718 C CA . GLY A 1 92 ? -10.307 -1.341 17.433 1.00 92.31 92 GLY A CA 1
ATOM 719 C C . GLY A 1 92 ? -9.626 -0.249 16.601 1.00 92.31 92 GLY A C 1
ATOM 720 O O . GLY A 1 92 ? -9.998 0.922 16.609 1.00 92.31 92 GLY A O 1
ATOM 721 N N . MET A 1 93 ? -8.556 -0.630 15.904 1.00 94.81 93 MET A N 1
ATOM 722 C CA . MET A 1 93 ? -7.836 0.267 14.994 1.00 94.81 93 MET A CA 1
ATOM 723 C C . MET A 1 93 ? -8.590 0.437 13.672 1.00 94.81 93 MET A C 1
ATOM 725 O O . MET A 1 93 ? -9.149 -0.526 13.147 1.00 94.81 93 MET A O 1
ATOM 729 N N . GLY A 1 94 ? -8.534 1.633 13.092 1.00 96.19 94 GLY A N 1
ATOM 730 C CA . GLY A 1 94 ? -8.877 1.813 11.683 1.00 96.19 94 GLY A CA 1
ATOM 731 C C . GLY A 1 94 ? -7.728 1.381 10.773 1.00 96.19 94 GLY A C 1
ATOM 732 O O . GLY A 1 94 ? -6.660 0.961 11.234 1.00 96.19 94 GLY A O 1
ATOM 733 N N . ALA A 1 95 ? -7.920 1.517 9.467 1.00 97.00 95 ALA A N 1
ATOM 734 C CA . ALA A 1 95 ? -6.864 1.303 8.492 1.00 97.00 95 ALA A CA 1
ATOM 735 C C . ALA A 1 95 ? -7.097 2.097 7.209 1.00 97.00 95 ALA A C 1
ATOM 737 O O . ALA A 1 95 ? -8.234 2.273 6.775 1.00 97.00 95 ALA A O 1
ATOM 738 N N . ASP A 1 96 ? -6.001 2.470 6.560 1.00 98.19 96 ASP A N 1
ATOM 739 C CA . ASP A 1 96 ? -6.011 2.663 5.116 1.00 98.19 96 ASP A CA 1
ATOM 740 C C . ASP A 1 96 ? -5.615 1.341 4.454 1.00 98.19 96 ASP A C 1
ATOM 742 O O . ASP A 1 96 ? -4.647 0.690 4.859 1.00 98.19 96 ASP A O 1
ATOM 746 N N . VAL A 1 97 ? -6.363 0.925 3.438 1.00 98.25 97 VAL A N 1
ATOM 747 C CA . VAL A 1 97 ? -6.117 -0.312 2.695 1.00 98.25 97 VAL A CA 1
ATOM 748 C C . VAL A 1 97 ? -5.797 0.036 1.253 1.00 98.25 97 VAL A C 1
ATOM 750 O O . VAL A 1 97 ? -6.620 0.617 0.551 1.00 98.25 97 VAL A O 1
ATOM 753 N N . MET A 1 98 ? -4.607 -0.350 0.799 1.00 98.69 98 MET A N 1
ATOM 754 C CA . MET A 1 98 ? -4.208 -0.265 -0.602 1.00 98.69 98 MET A CA 1
ATOM 755 C C . MET A 1 98 ? -4.364 -1.639 -1.257 1.00 98.69 98 MET A C 1
ATOM 757 O O . MET A 1 98 ? -3.619 -2.574 -0.959 1.00 98.69 98 MET A O 1
ATOM 761 N N . THR A 1 99 ? -5.310 -1.759 -2.178 1.00 98.69 99 THR A N 1
ATOM 762 C CA . THR A 1 99 ? -5.511 -2.943 -3.016 1.00 98.69 99 THR A CA 1
ATOM 763 C C . THR A 1 99 ? -4.725 -2.793 -4.314 1.00 98.69 99 THR A C 1
ATOM 765 O O . THR A 1 99 ? -4.740 -1.727 -4.927 1.00 98.69 99 THR A O 1
ATOM 768 N N . ILE A 1 100 ? -4.037 -3.855 -4.741 1.00 98.62 100 ILE A N 1
ATOM 769 C CA . ILE A 1 100 ? -3.457 -3.924 -6.089 1.00 98.62 100 ILE A CA 1
ATOM 770 C C . ILE A 1 100 ? -4.490 -4.565 -7.010 1.00 98.62 100 ILE A C 1
ATOM 772 O O . ILE A 1 100 ? -4.839 -5.739 -6.847 1.00 98.62 100 ILE A O 1
ATOM 776 N N . ASP A 1 101 ? -4.964 -3.798 -7.983 1.00 98.31 101 ASP A N 1
ATOM 777 C CA . ASP A 1 101 ? -6.048 -4.217 -8.861 1.00 98.31 101 ASP A CA 1
ATOM 778 C C . ASP A 1 101 ? -5.584 -5.319 -9.839 1.00 98.31 101 ASP A C 1
ATOM 780 O O . ASP A 1 101 ? -4.387 -5.447 -10.123 1.00 98.31 101 ASP A O 1
ATOM 784 N N . PRO A 1 102 ? -6.501 -6.137 -10.390 1.00 97.88 102 PRO A N 1
ATOM 785 C CA . PRO A 1 102 ? -6.144 -7.218 -11.317 1.00 97.88 102 PRO A CA 1
ATOM 786 C C . PRO A 1 102 ? -5.428 -6.767 -12.598 1.00 97.88 102 PRO A C 1
ATOM 788 O O . PRO A 1 102 ? -4.706 -7.552 -13.202 1.00 97.88 102 PRO A O 1
ATOM 791 N N . ASN A 1 103 ? -5.629 -5.518 -13.024 1.00 95.19 103 ASN A N 1
ATOM 792 C CA . ASN A 1 103 ? -5.020 -4.938 -14.224 1.00 95.19 103 ASN A CA 1
ATOM 793 C C . ASN A 1 103 ? -3.684 -4.219 -13.952 1.00 95.19 103 ASN A C 1
ATOM 795 O O . ASN A 1 103 ? -3.118 -3.623 -14.869 1.00 95.19 103 ASN A O 1
ATOM 799 N N . ALA A 1 104 ? -3.190 -4.232 -12.712 1.00 96.31 104 ALA A N 1
ATOM 800 C CA . ALA A 1 104 ? -1.935 -3.589 -12.352 1.00 96.31 104 ALA A CA 1
ATOM 801 C C . ALA A 1 104 ? -0.720 -4.324 -12.941 1.00 96.31 104 ALA A C 1
ATOM 803 O O . ALA A 1 104 ? -0.679 -5.552 -12.968 1.00 96.31 104 ALA A O 1
ATOM 804 N N . ASP A 1 105 ? 0.318 -3.575 -13.329 1.00 92.50 105 ASP A N 1
ATOM 805 C CA . ASP A 1 105 ? 1.541 -4.125 -13.940 1.00 92.50 105 ASP A CA 1
ATOM 806 C C . ASP A 1 105 ? 2.798 -3.927 -13.068 1.00 92.50 105 ASP A C 1
ATOM 808 O O . ASP A 1 105 ? 3.901 -3.635 -13.543 1.00 92.50 105 ASP A O 1
ATOM 812 N N . PHE A 1 106 ? 2.655 -4.054 -11.745 1.00 93.38 106 PHE A N 1
ATOM 813 C CA . PHE A 1 106 ? 3.799 -3.938 -10.841 1.00 93.38 106 PHE A CA 1
ATOM 814 C C . PHE A 1 106 ? 4.758 -5.121 -11.014 1.00 93.38 106 PHE A C 1
ATOM 816 O O . PHE A 1 106 ? 4.500 -6.234 -10.569 1.00 93.38 106 PHE A O 1
ATOM 823 N N . GLY A 1 107 ? 5.914 -4.864 -11.628 1.00 88.88 107 GLY A N 1
ATOM 824 C CA . GLY A 1 107 ? 6.965 -5.868 -11.821 1.00 88.88 107 GLY A CA 1
ATOM 825 C C . GLY A 1 107 ? 8.067 -5.864 -10.759 1.00 88.88 107 GLY A C 1
ATOM 826 O O . GLY A 1 107 ? 8.940 -6.728 -10.793 1.00 88.88 107 GLY A O 1
ATOM 827 N N . HIS A 1 108 ? 8.083 -4.887 -9.849 1.00 94.25 108 HIS A N 1
ATOM 828 C CA . HIS A 1 108 ? 9.115 -4.778 -8.819 1.00 94.25 108 HIS A CA 1
ATOM 829 C C . HIS A 1 108 ? 8.555 -4.170 -7.530 1.00 94.25 108 HIS A C 1
ATOM 831 O O . HIS A 1 108 ? 7.905 -3.128 -7.566 1.00 94.25 108 HIS A O 1
ATOM 837 N N . ILE A 1 109 ? 8.904 -4.755 -6.380 1.00 95.06 109 ILE A N 1
ATOM 838 C CA . ILE A 1 109 ? 8.446 -4.307 -5.057 1.00 95.06 109 ILE A CA 1
ATOM 839 C C . ILE A 1 109 ? 8.734 -2.826 -4.767 1.00 95.06 109 ILE A C 1
ATOM 841 O O . ILE A 1 109 ? 7.946 -2.139 -4.126 1.00 95.06 109 ILE A O 1
ATOM 845 N N . ASN A 1 110 ? 9.834 -2.291 -5.304 1.00 94.44 110 ASN A N 1
ATOM 846 C CA . ASN A 1 110 ? 10.204 -0.894 -5.117 1.00 94.44 110 ASN A CA 1
ATOM 847 C C . ASN A 1 110 ? 9.205 0.082 -5.760 1.00 94.44 110 ASN A C 1
ATOM 849 O O . ASN A 1 110 ? 9.140 1.228 -5.328 1.00 94.44 110 ASN A O 1
ATOM 853 N N . ALA A 1 111 ? 8.454 -0.345 -6.780 1.00 95.94 111 ALA A N 1
ATOM 854 C CA . ALA A 1 111 ? 7.386 0.465 -7.359 1.00 95.94 111 ALA A CA 1
ATOM 855 C C . ALA A 1 111 ? 6.224 0.622 -6.371 1.00 95.94 111 ALA A C 1
ATOM 857 O O . ALA A 1 111 ? 5.784 1.736 -6.109 1.00 95.94 111 ALA A O 1
ATOM 858 N N . ILE A 1 112 ? 5.815 -0.480 -5.735 1.00 98.12 112 ILE A N 1
ATOM 859 C CA . ILE A 1 112 ? 4.771 -0.499 -4.701 1.00 98.12 112 ILE A CA 1
ATOM 860 C C . ILE A 1 112 ? 5.207 0.331 -3.484 1.00 98.12 112 ILE A C 1
ATOM 862 O O . ILE A 1 112 ? 4.446 1.167 -3.003 1.00 98.12 112 ILE A O 1
ATOM 866 N N . ILE A 1 113 ? 6.462 0.181 -3.036 1.00 97.81 113 ILE A N 1
ATOM 867 C CA . ILE A 1 113 ? 7.029 1.000 -1.948 1.00 97.81 113 ILE A CA 1
ATOM 868 C C . ILE A 1 113 ? 6.975 2.492 -2.297 1.00 97.81 113 ILE A C 1
ATOM 870 O O . ILE A 1 113 ? 6.659 3.296 -1.429 1.00 97.81 113 ILE A O 1
ATOM 874 N N . ARG A 1 114 ? 7.249 2.888 -3.547 1.00 98.12 114 ARG A N 1
ATOM 875 C CA . ARG A 1 114 ? 7.186 4.301 -3.958 1.00 98.12 114 ARG A CA 1
ATOM 876 C C . ARG A 1 114 ? 5.762 4.839 -4.044 1.00 98.12 114 ARG A C 1
ATOM 878 O O . ARG A 1 114 ? 5.548 5.991 -3.678 1.00 98.12 114 ARG A O 1
ATOM 885 N N . VAL A 1 115 ? 4.797 4.020 -4.459 1.00 98.69 115 VAL A N 1
ATOM 886 C CA . VAL A 1 115 ? 3.374 4.382 -4.369 1.00 98.69 115 VAL A CA 1
ATOM 887 C C . VAL A 1 115 ? 2.996 4.650 -2.910 1.00 98.69 115 VAL A C 1
ATOM 889 O O . VAL A 1 115 ? 2.487 5.723 -2.599 1.00 98.69 115 VAL A O 1
ATOM 892 N N . LEU A 1 116 ? 3.339 3.744 -1.992 1.00 98.75 116 LEU A N 1
ATOM 893 C CA . LEU A 1 116 ? 3.088 3.945 -0.562 1.00 98.75 116 LEU A CA 1
ATOM 894 C C . LEU A 1 116 ? 3.847 5.143 0.008 1.00 98.75 116 LEU A C 1
ATOM 896 O O . LEU A 1 116 ? 3.274 5.897 0.778 1.00 98.75 116 LEU A O 1
ATOM 900 N N . GLN A 1 117 ? 5.098 5.368 -0.394 1.00 98.50 117 GLN A N 1
ATOM 901 C CA . GLN A 1 117 ? 5.865 6.546 0.010 1.00 98.50 117 GLN A CA 1
ATOM 902 C C . GLN A 1 117 ? 5.102 7.827 -0.344 1.00 98.50 117 GLN A C 1
ATOM 904 O O . GLN A 1 117 ? 4.903 8.672 0.521 1.00 98.50 117 GLN A O 1
ATOM 909 N N . GLY A 1 118 ? 4.639 7.959 -1.591 1.00 98.62 118 GLY A N 1
ATOM 910 C CA . GLY A 1 118 ? 3.863 9.123 -2.020 1.00 98.62 118 GLY A CA 1
ATOM 911 C C . GLY A 1 118 ? 2.553 9.284 -1.247 1.00 98.62 118 GLY A C 1
ATOM 912 O O . GLY A 1 118 ? 2.220 10.396 -0.843 1.00 98.62 118 GLY A O 1
ATOM 913 N N . TYR A 1 119 ? 1.851 8.177 -0.988 1.00 98.69 119 TYR A N 1
ATOM 914 C CA . TYR A 1 119 ? 0.647 8.177 -0.155 1.00 98.69 119 TYR A CA 1
ATOM 915 C C . TYR A 1 119 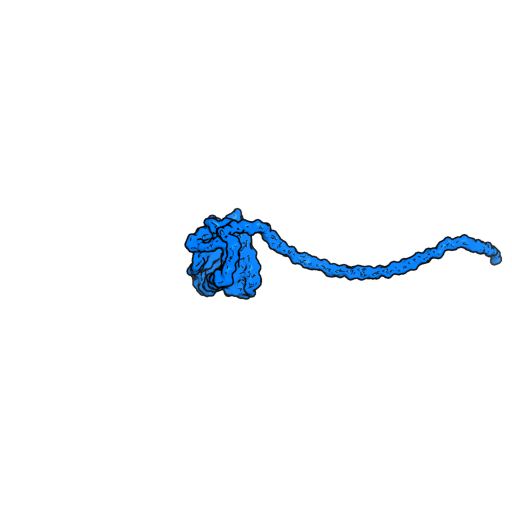? 0.954 8.680 1.259 1.00 98.69 119 TYR A C 1
ATOM 917 O O . TYR A 1 119 ? 0.296 9.590 1.750 1.00 98.69 119 TYR A O 1
ATOM 925 N N . LEU A 1 120 ? 2.008 8.156 1.886 1.00 98.50 120 LEU A N 1
ATOM 926 C CA . LEU A 1 120 ? 2.413 8.505 3.245 1.00 98.50 120 LEU A CA 1
ATOM 927 C C . LEU A 1 120 ? 2.848 9.964 3.393 1.00 98.50 120 LEU A C 1
ATOM 929 O O . LEU A 1 120 ? 2.491 10.607 4.377 1.00 98.50 120 LEU A O 1
ATOM 933 N N . GLN A 1 121 ? 3.573 10.496 2.406 1.00 98.31 121 GLN A N 1
ATOM 934 C CA . GLN A 1 121 ? 3.940 11.915 2.375 1.00 98.31 121 GLN A CA 1
ATOM 935 C C . GLN A 1 121 ? 2.711 12.821 2.426 1.00 98.31 121 GLN A C 1
ATOM 937 O O . GLN A 1 121 ? 2.771 13.909 2.986 1.00 98.31 121 GLN A O 1
ATOM 942 N N . LYS A 1 122 ? 1.608 12.391 1.808 1.00 97.81 122 LYS A N 1
ATOM 943 C CA . LYS A 1 122 ? 0.426 13.228 1.639 1.00 97.81 122 LYS A CA 1
ATOM 944 C C . LYS A 1 122 ? -0.637 12.992 2.709 1.00 97.81 122 LYS A C 1
ATOM 946 O O . LYS A 1 122 ? -1.165 13.957 3.243 1.00 97.81 122 LYS A O 1
ATOM 951 N N . ALA A 1 123 ? -0.922 11.737 3.041 1.00 96.31 123 ALA A N 1
ATOM 952 C CA . ALA A 1 123 ? -1.941 11.367 4.020 1.00 96.31 123 ALA A CA 1
ATOM 953 C C . ALA A 1 123 ? -1.496 11.554 5.476 1.00 96.31 123 ALA A C 1
ATOM 955 O O . ALA A 1 123 ? -2.347 11.711 6.349 1.00 96.31 123 ALA A O 1
ATOM 956 N N . PHE A 1 124 ? -0.185 11.519 5.735 1.00 95.44 124 PHE A N 1
ATOM 957 C CA . PHE A 1 124 ? 0.391 11.585 7.084 1.00 95.44 124 PHE A CA 1
ATOM 958 C C . PHE A 1 124 ? 1.495 12.638 7.211 1.00 95.44 124 PHE A C 1
ATOM 960 O O . PHE A 1 124 ? 2.178 12.683 8.229 1.00 95.44 124 PHE A O 1
ATOM 967 N N . GLU A 1 125 ? 1.696 13.453 6.171 1.00 96.50 125 GLU A N 1
ATOM 968 C CA . GLU A 1 125 ? 2.634 14.585 6.171 1.00 96.50 125 GLU A CA 1
ATOM 969 C C . GLU A 1 125 ? 4.091 14.204 6.493 1.00 96.50 125 GLU A C 1
ATOM 971 O O . GLU A 1 125 ? 4.899 15.036 6.910 1.00 96.50 125 GLU A O 1
ATOM 976 N N . TYR A 1 126 ? 4.464 12.940 6.264 1.00 96.19 126 TYR A N 1
ATOM 977 C CA . TYR A 1 126 ? 5.843 12.499 6.431 1.00 96.19 126 TYR A CA 1
ATOM 978 C C . TYR A 1 126 ? 6.772 13.187 5.425 1.00 96.19 126 TYR A C 1
ATOM 980 O O . TYR A 1 126 ? 6.460 13.328 4.237 1.00 96.19 126 TYR A O 1
ATOM 988 N N . LYS A 1 127 ? 7.981 13.532 5.878 1.00 96.75 127 LYS A N 1
ATOM 989 C CA . LYS A 1 127 ? 9.066 13.944 4.979 1.00 96.75 127 LYS A CA 1
ATOM 990 C C . LYS A 1 127 ? 9.432 12.797 4.040 1.00 96.75 127 LYS A C 1
ATOM 992 O O . LYS A 1 127 ? 9.181 11.632 4.333 1.00 96.75 127 LYS A O 1
ATOM 997 N N . GLU A 1 128 ? 10.034 13.121 2.896 1.00 91.62 128 GLU A N 1
ATOM 998 C CA . GLU A 1 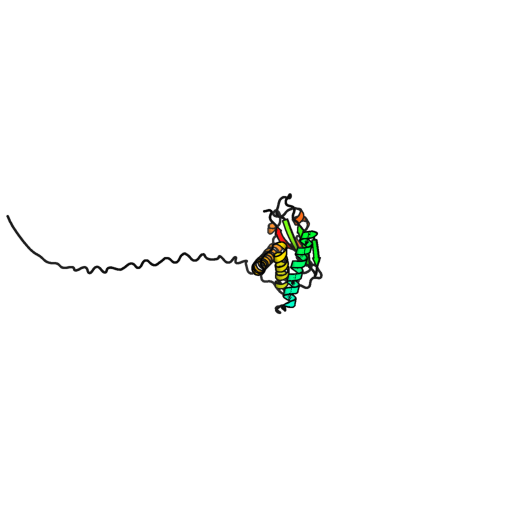128 ? 10.316 12.128 1.849 1.00 91.62 128 GLU A CA 1
ATOM 999 C C . GLU A 1 128 ? 11.120 10.920 2.348 1.00 91.62 128 GLU A C 1
ATOM 1001 O O . GLU A 1 128 ? 10.784 9.783 2.003 1.00 91.62 128 GLU A O 1
ATOM 1006 N N . GLU A 1 129 ? 12.151 11.172 3.152 1.00 91.38 129 GLU A N 1
ATOM 1007 C CA . GLU A 1 129 ? 13.049 10.149 3.692 1.00 91.38 129 GLU A CA 1
ATOM 1008 C C . GLU A 1 129 ? 12.329 9.257 4.710 1.00 91.38 129 GLU A C 1
ATOM 1010 O O . GLU A 1 129 ? 12.348 8.031 4.577 1.00 91.38 129 GLU A O 1
ATOM 1015 N N . ASP A 1 130 ? 11.592 9.862 5.643 1.00 96.06 130 ASP A N 1
ATOM 1016 C CA . ASP A 1 130 ? 10.804 9.145 6.650 1.00 96.06 130 ASP A CA 1
ATOM 1017 C C . ASP A 1 130 ? 9.712 8.295 5.991 1.00 96.06 130 ASP A C 1
ATOM 1019 O O . ASP A 1 130 ? 9.575 7.102 6.273 1.00 96.06 130 ASP A O 1
ATOM 1023 N N . ALA A 1 131 ? 8.984 8.869 5.029 1.00 97.38 131 ALA A N 1
ATOM 1024 C CA . ALA A 1 131 ? 7.965 8.162 4.263 1.00 97.38 131 ALA A CA 1
ATOM 1025 C C . ALA A 1 131 ? 8.549 6.948 3.525 1.00 97.38 131 ALA A C 1
ATOM 1027 O O . ALA A 1 131 ? 7.888 5.915 3.421 1.00 97.38 131 ALA A O 1
ATOM 1028 N N . ALA A 1 132 ? 9.787 7.036 3.023 1.00 93.12 132 ALA A N 1
ATOM 1029 C CA . ALA A 1 132 ? 10.443 5.918 2.347 1.00 93.12 132 ALA A CA 1
ATOM 1030 C C . ALA A 1 132 ? 10.764 4.768 3.314 1.00 93.12 132 ALA A C 1
ATOM 1032 O O . ALA A 1 132 ? 10.591 3.594 2.963 1.00 93.12 132 ALA A O 1
ATOM 1033 N N . VAL A 1 133 ? 11.214 5.097 4.528 1.00 95.25 133 VAL A N 1
ATOM 1034 C CA . VAL A 1 133 ? 11.487 4.116 5.589 1.00 95.25 133 VAL A CA 1
ATOM 1035 C C . VAL A 1 133 ? 10.188 3.445 6.032 1.00 95.25 133 VAL A C 1
ATOM 1037 O O . VAL A 1 133 ? 10.096 2.213 6.024 1.00 95.25 133 VAL A O 1
ATOM 1040 N N . VAL A 1 134 ? 9.159 4.236 6.337 1.00 96.38 134 VAL A N 1
ATOM 1041 C CA . VAL A 1 134 ? 7.858 3.732 6.797 1.00 96.38 134 VAL A CA 1
ATOM 1042 C C . VAL A 1 134 ? 7.174 2.895 5.712 1.00 96.38 134 VAL A C 1
ATOM 1044 O O . VAL A 1 134 ? 6.709 1.792 6.001 1.00 96.38 134 VAL A O 1
ATOM 1047 N N . ALA A 1 135 ? 7.183 3.336 4.449 1.00 97.75 135 ALA A N 1
ATOM 1048 C CA . ALA A 1 135 ? 6.617 2.571 3.334 1.00 97.75 135 ALA A CA 1
ATOM 1049 C C . ALA A 1 135 ? 7.272 1.192 3.193 1.00 97.75 135 ALA A C 1
ATOM 1051 O O . ALA A 1 135 ? 6.584 0.184 3.006 1.00 97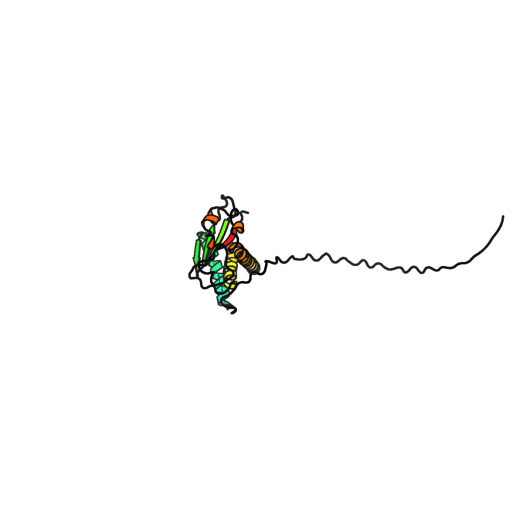.75 135 ALA A O 1
ATOM 1052 N N . ARG A 1 136 ? 8.603 1.121 3.323 1.00 95.94 136 ARG A N 1
ATOM 1053 C CA . ARG A 1 136 ? 9.325 -0.156 3.317 1.00 95.94 136 ARG A CA 1
ATOM 1054 C C . ARG A 1 136 ? 8.881 -1.032 4.484 1.00 95.94 136 ARG A C 1
ATOM 1056 O O . ARG A 1 136 ? 8.581 -2.203 4.269 1.00 95.94 136 ARG A O 1
ATOM 1063 N N . TYR A 1 137 ? 8.810 -0.481 5.692 1.00 95.12 137 TYR A N 1
ATOM 1064 C CA . TYR A 1 137 ? 8.380 -1.241 6.862 1.00 95.12 137 TYR A CA 1
ATOM 1065 C C . TYR A 1 137 ? 6.962 -1.806 6.691 1.00 95.12 137 TYR A C 1
ATOM 1067 O O . TYR A 1 137 ? 6.751 -2.998 6.918 1.00 95.12 137 TYR A O 1
ATOM 1075 N N . ILE A 1 138 ? 6.019 -0.998 6.194 1.00 96.62 138 ILE A N 1
ATOM 1076 C CA . ILE A 1 138 ? 4.639 -1.419 5.904 1.00 96.62 138 ILE A CA 1
ATOM 1077 C C . ILE A 1 138 ? 4.612 -2.593 4.927 1.00 96.62 138 ILE A C 1
ATOM 1079 O O . ILE A 1 138 ? 3.931 -3.586 5.187 1.00 96.62 138 ILE A O 1
ATOM 1083 N N . VAL A 1 139 ? 5.355 -2.517 3.821 1.00 96.56 139 VAL A N 1
ATOM 1084 C CA . VAL A 1 139 ? 5.393 -3.592 2.817 1.00 96.56 139 VAL A CA 1
ATOM 1085 C C . VAL A 1 139 ? 5.934 -4.890 3.409 1.00 96.56 139 VAL A C 1
ATOM 1087 O O . VAL A 1 139 ? 5.356 -5.957 3.206 1.00 96.56 139 VAL A O 1
ATOM 1090 N N . TYR A 1 140 ? 7.019 -4.815 4.176 1.00 92.81 140 TYR A N 1
ATOM 1091 C CA . TYR A 1 140 ? 7.642 -6.000 4.765 1.00 92.81 140 TYR A CA 1
ATOM 1092 C C . TYR A 1 140 ? 6.780 -6.604 5.879 1.00 92.81 140 TYR A C 1
ATOM 1094 O O . TYR A 1 140 ? 6.664 -7.827 5.976 1.00 92.81 140 TYR A O 1
ATOM 1102 N N . TYR A 1 141 ? 6.118 -5.764 6.676 1.00 92.06 141 TYR A N 1
ATOM 1103 C CA . TYR A 1 141 ? 5.119 -6.210 7.641 1.00 92.06 141 TYR A CA 1
ATOM 1104 C C . TYR A 1 141 ? 3.954 -6.922 6.943 1.00 92.06 141 TYR A C 1
ATOM 1106 O O . TYR A 1 141 ? 3.574 -8.022 7.343 1.00 92.06 141 TYR A O 1
ATOM 1114 N N . ASN A 1 142 ? 3.444 -6.358 5.845 1.00 96.06 142 ASN A N 1
ATOM 1115 C CA . ASN A 1 142 ? 2.360 -6.959 5.069 1.00 96.06 142 ASN A CA 1
ATOM 1116 C C . ASN A 1 142 ? 2.772 -8.268 4.377 1.00 96.06 142 ASN A C 1
ATOM 1118 O O . ASN A 1 142 ? 1.938 -9.153 4.193 1.00 96.06 142 ASN A O 1
ATOM 1122 N N . ALA A 1 143 ? 4.055 -8.450 4.062 1.00 94.06 143 ALA A N 1
ATOM 1123 C CA . ALA A 1 143 ? 4.564 -9.731 3.579 1.00 94.06 143 ALA A CA 1
ATOM 1124 C C . ALA A 1 143 ? 4.585 -10.824 4.656 1.00 94.06 143 ALA A C 1
ATOM 1126 O O . ALA A 1 143 ? 4.494 -12.010 4.340 1.00 94.06 143 ALA A O 1
ATOM 1127 N N . ARG A 1 144 ? 4.693 -10.444 5.935 1.00 90.00 144 ARG A N 1
ATOM 1128 C CA . ARG A 1 144 ? 4.489 -11.366 7.061 1.00 90.00 144 ARG A CA 1
ATOM 1129 C C . ARG A 1 144 ? 2.999 -11.614 7.306 1.00 90.00 144 ARG A C 1
ATOM 1131 O O . ARG A 1 144 ? 2.613 -12.757 7.520 1.00 90.00 144 ARG A O 1
ATOM 1138 N N . LEU A 1 145 ? 2.181 -10.561 7.225 1.00 90.06 145 LEU A N 1
ATOM 1139 C CA . LEU A 1 145 ? 0.724 -10.621 7.384 1.00 90.06 145 LEU A CA 1
ATOM 1140 C C . LEU A 1 145 ? 0.066 -11.604 6.413 1.00 90.06 145 LEU A C 1
ATOM 1142 O O . LEU A 1 145 ? -0.840 -12.327 6.814 1.00 90.06 145 LEU A O 1
ATOM 1146 N N . ARG A 1 146 ? 0.569 -11.685 5.175 1.00 90.06 146 ARG A N 1
ATOM 1147 C CA . ARG A 1 146 ? 0.070 -12.576 4.116 1.00 90.06 146 ARG A CA 1
ATOM 1148 C C . ARG A 1 146 ? -0.133 -14.034 4.541 1.00 90.06 146 ARG A C 1
ATOM 1150 O O . ARG A 1 146 ? -1.008 -14.705 4.009 1.00 90.06 146 ARG A O 1
ATOM 1157 N N . ALA A 1 147 ? 0.678 -14.523 5.473 1.00 76.56 147 ALA A N 1
ATOM 1158 C CA . ALA A 1 147 ? 0.648 -15.908 5.932 1.00 76.56 147 ALA A CA 1
ATOM 1159 C C . ALA A 1 147 ? 0.047 -16.073 7.339 1.00 76.56 147 ALA A C 1
ATOM 1161 O O . ALA A 1 147 ? 0.050 -17.181 7.869 1.00 76.56 147 ALA A O 1
ATOM 1162 N N . ASP A 1 148 ? -0.427 -14.992 7.967 1.00 84.75 148 ASP A N 1
ATOM 1163 C CA . ASP A 1 148 ? -0.782 -15.000 9.383 1.00 84.75 148 ASP A CA 1
ATOM 1164 C C . ASP A 1 148 ? -1.952 -14.057 9.697 1.00 84.75 148 ASP A C 1
ATOM 1166 O O . ASP A 1 148 ? -1.790 -12.873 10.011 1.00 84.75 148 ASP A O 1
ATOM 1170 N N . ALA A 1 149 ? -3.163 -14.617 9.668 1.00 82.12 149 ALA A N 1
ATOM 1171 C CA . ALA A 1 149 ? -4.379 -13.877 9.981 1.00 82.12 149 ALA A CA 1
ATOM 1172 C C . ALA A 1 149 ? -4.461 -13.402 11.443 1.00 82.12 149 ALA A C 1
ATOM 1174 O O . ALA A 1 149 ? -5.209 -12.465 11.737 1.00 82.12 149 ALA A O 1
ATOM 1175 N N . SER A 1 150 ? -3.676 -13.986 12.359 1.00 84.94 150 SER A N 1
ATOM 1176 C CA . SER A 1 150 ? -3.606 -13.518 13.752 1.00 84.94 150 SER A CA 1
ATOM 1177 C C . SER A 1 150 ? -3.012 -12.108 13.862 1.00 84.94 150 SER A C 1
ATOM 1179 O O . SER A 1 150 ? -3.185 -11.413 14.867 1.00 84.94 150 SER A O 1
ATOM 1181 N N . LEU A 1 151 ? -2.334 -11.636 12.808 1.00 82.88 151 LEU A N 1
ATOM 1182 C CA . LEU A 1 151 ? -1.738 -10.310 12.796 1.00 82.88 151 LEU A CA 1
ATOM 1183 C C . LEU A 1 151 ? -2.759 -9.183 12.623 1.00 82.88 151 LEU A C 1
ATOM 1185 O O . LEU A 1 151 ? -2.438 -8.075 13.058 1.00 82.88 151 LEU A O 1
ATOM 1189 N N . TYR A 1 152 ? -3.965 -9.453 12.109 1.00 84.62 152 TYR A N 1
ATOM 1190 C CA . TYR A 1 152 ? -5.028 -8.447 11.962 1.00 84.62 152 TYR A CA 1
ATOM 1191 C C . TYR A 1 152 ? -6.349 -8.796 12.663 1.00 84.62 152 TYR A C 1
ATOM 1193 O O . TYR A 1 152 ? -7.043 -7.892 13.128 1.00 84.62 152 TYR A O 1
ATOM 1201 N N . LYS A 1 153 ? -6.706 -10.076 12.808 1.00 85.69 153 LYS A N 1
ATOM 1202 C CA . LYS A 1 153 ? -7.956 -10.451 13.488 1.00 85.69 153 LYS A CA 1
ATOM 1203 C C . LYS A 1 153 ? -7.958 -9.983 14.949 1.00 85.69 153 LYS A C 1
ATOM 1205 O O . LYS A 1 153 ? -6.980 -10.176 15.666 1.00 85.69 153 LYS A O 1
ATOM 1210 N N . GLY A 1 154 ? -9.056 -9.350 15.370 1.00 85.12 154 GLY A N 1
ATOM 1211 C CA . GLY A 1 154 ? -9.254 -8.841 16.735 1.00 85.12 154 GLY A CA 1
ATOM 1212 C C . GLY A 1 154 ? -8.496 -7.553 17.081 1.00 85.12 154 GLY A C 1
ATOM 1213 O O . GLY A 1 154 ? -8.550 -7.116 18.225 1.00 85.12 154 GLY A O 1
ATOM 1214 N N . LYS A 1 155 ? -7.775 -6.948 16.127 1.00 90.69 155 LYS A N 1
ATOM 1215 C CA . LYS A 1 155 ? -7.025 -5.696 16.347 1.00 90.69 155 LYS A CA 1
ATOM 1216 C C . LYS A 1 155 ? -7.648 -4.482 15.668 1.00 90.69 155 LYS A C 1
ATOM 1218 O O . LYS A 1 155 ? -7.427 -3.356 16.112 1.00 90.69 155 LYS A O 1
ATOM 1223 N N . TYR A 1 156 ? -8.364 -4.712 14.575 1.00 94.50 156 TYR A N 1
ATOM 1224 C CA . TYR A 1 156 ? -9.006 -3.671 13.784 1.00 94.50 156 TYR A CA 1
ATOM 1225 C C . TYR A 1 156 ? -10.512 -3.652 14.021 1.00 94.50 156 TYR A C 1
ATOM 1227 O O . TYR A 1 156 ? -11.072 -4.657 14.460 1.00 94.50 156 TYR A O 1
ATOM 1235 N N . SER A 1 157 ? -11.138 -2.518 13.720 1.00 95.50 157 SER A N 1
ATOM 1236 C CA . SER A 1 157 ? -12.589 -2.358 13.769 1.00 95.50 157 SER A CA 1
ATOM 1237 C C . SER A 1 157 ? -13.297 -3.270 12.765 1.00 95.50 157 SER A C 1
ATOM 1239 O O . SER A 1 157 ? -12.715 -3.696 11.761 1.00 95.50 157 SER A O 1
ATOM 1241 N N . ASP A 1 158 ? -14.582 -3.529 13.006 1.00 95.31 158 ASP A N 1
ATOM 1242 C CA . ASP A 1 158 ? -15.394 -4.387 12.138 1.00 95.31 158 ASP A CA 1
ATOM 1243 C C . ASP A 1 158 ? -15.465 -3.876 10.690 1.00 95.31 158 ASP A C 1
ATOM 1245 O O . ASP A 1 158 ? -15.499 -4.683 9.764 1.00 95.31 158 ASP A O 1
ATOM 1249 N N . ASP A 1 159 ? -15.393 -2.558 10.468 1.00 95.00 159 ASP A N 1
ATOM 1250 C CA . ASP A 1 159 ? -15.352 -1.967 9.121 1.00 95.00 159 ASP A CA 1
ATOM 1251 C C . ASP A 1 159 ? -14.102 -2.395 8.351 1.00 95.00 159 ASP A C 1
ATOM 1253 O O . ASP A 1 159 ? -14.168 -2.757 7.174 1.00 95.00 159 ASP A O 1
ATOM 1257 N N . VAL A 1 160 ? -12.950 -2.378 9.028 1.00 95.88 160 VAL A N 1
ATOM 1258 C CA . VAL A 1 160 ? -11.691 -2.841 8.446 1.00 95.88 160 VAL A CA 1
ATOM 1259 C C . VAL A 1 160 ? -11.788 -4.331 8.163 1.00 95.88 160 VAL A C 1
ATOM 1261 O O . VAL A 1 160 ? -11.514 -4.756 7.042 1.00 95.88 160 VAL A O 1
ATOM 1264 N N . ILE A 1 161 ? -12.218 -5.126 9.146 1.00 94.69 161 ILE A N 1
ATOM 1265 C CA . ILE A 1 161 ? -12.345 -6.579 8.988 1.00 94.69 161 ILE A CA 1
ATOM 1266 C C . ILE A 1 161 ? -13.301 -6.931 7.841 1.00 94.69 161 ILE A C 1
ATOM 1268 O O . ILE A 1 161 ? -13.001 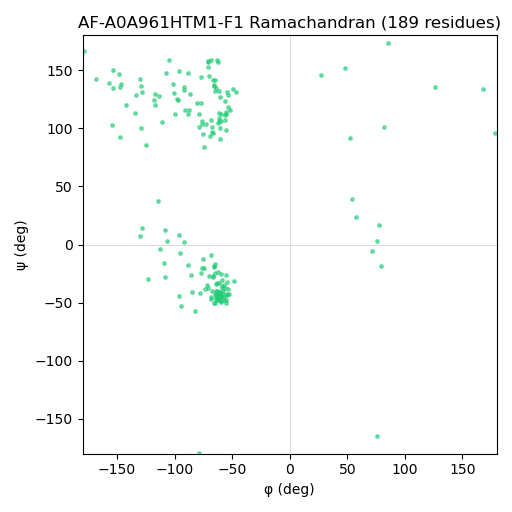-7.844 7.075 1.00 94.69 161 ILE A O 1
ATOM 1272 N N . GLY A 1 162 ? -14.387 -6.177 7.662 1.00 94.50 162 GLY A N 1
ATOM 1273 C CA . GLY A 1 162 ? -15.347 -6.362 6.575 1.00 94.50 162 GLY A CA 1
ATOM 1274 C C . GLY A 1 162 ? -14.800 -6.058 5.174 1.00 94.50 162 GLY A C 1
ATOM 1275 O O . GLY A 1 162 ? -15.266 -6.657 4.205 1.00 94.50 162 GLY A O 1
ATOM 1276 N N . LYS A 1 163 ? -13.801 -5.171 5.034 1.00 95.25 163 LYS A N 1
ATOM 1277 C CA . LYS A 1 163 ? -13.157 -4.873 3.734 1.00 95.25 163 LYS A CA 1
ATOM 1278 C C . LYS A 1 163 ? -12.023 -5.850 3.392 1.00 95.25 163 LYS A C 1
ATOM 1280 O O . LYS A 1 163 ? -11.694 -6.025 2.214 1.00 95.25 163 LYS A O 1
ATOM 1285 N N . ILE A 1 164 ? -11.387 -6.461 4.392 1.00 95.12 164 ILE A N 1
ATOM 1286 C CA . ILE A 1 164 ? -10.261 -7.371 4.163 1.00 95.12 164 ILE A CA 1
ATOM 1287 C C . ILE A 1 164 ? -10.758 -8.727 3.663 1.00 95.12 164 ILE A C 1
ATOM 1289 O O . ILE A 1 164 ? -11.490 -9.443 4.339 1.00 95.12 164 ILE A O 1
ATOM 1293 N N . VAL A 1 165 ? -10.274 -9.116 2.487 1.00 95.00 165 VAL A N 1
ATOM 1294 C CA . VAL A 1 165 ? -10.422 -10.463 1.943 1.00 95.00 165 VAL A CA 1
ATOM 1295 C C . VAL A 1 165 ? -9.247 -11.297 2.465 1.00 95.00 165 VAL A C 1
ATOM 1297 O O . VAL A 1 165 ? -8.100 -10.979 2.134 1.00 95.00 165 VAL A O 1
ATOM 1300 N N . PRO A 1 166 ? -9.471 -12.345 3.279 1.00 92.44 166 PRO A N 1
ATOM 1301 C CA . PRO A 1 166 ? -8.393 -13.076 3.949 1.00 92.44 166 PRO A CA 1
ATOM 1302 C C . PRO A 1 166 ? -7.295 -13.594 3.014 1.00 92.44 166 PRO A C 1
ATOM 1304 O O . PRO A 1 166 ? -6.116 -13.509 3.348 1.00 92.44 166 PRO A O 1
ATOM 1307 N N . GLU A 1 167 ? -7.666 -14.061 1.823 1.00 92.69 167 GLU A N 1
ATOM 1308 C CA . GLU A 1 167 ? -6.758 -14.596 0.801 1.00 92.69 167 GLU A CA 1
ATOM 1309 C C . GLU A 1 167 ? -5.981 -13.498 0.066 1.00 92.69 167 GLU A C 1
ATOM 1311 O O . GLU A 1 167 ? -5.051 -13.794 -0.685 1.00 92.69 167 GLU A O 1
ATOM 1316 N N . LYS A 1 168 ? -6.378 -12.232 0.242 1.00 96.00 168 LYS A N 1
ATOM 1317 C CA . LYS A 1 168 ? -5.736 -11.054 -0.351 1.00 96.00 168 LYS A CA 1
ATOM 1318 C C . LYS A 1 168 ? -4.994 -10.209 0.677 1.00 96.00 168 LYS A C 1
ATOM 1320 O O . LYS A 1 168 ? -4.151 -9.416 0.276 1.00 96.00 168 LYS A O 1
ATOM 1325 N N . ALA A 1 169 ? -5.252 -10.402 1.968 1.00 96.44 169 ALA A N 1
ATOM 1326 C CA . ALA A 1 169 ? -4.612 -9.668 3.049 1.00 96.44 169 ALA A CA 1
ATOM 1327 C C . ALA A 1 169 ? -3.079 -9.765 2.958 1.00 96.44 169 ALA A C 1
ATOM 1329 O O . ALA A 1 169 ? -2.514 -10.846 2.785 1.00 96.44 169 ALA A O 1
ATOM 1330 N N . GLY A 1 170 ? -2.397 -8.628 3.060 1.00 97.31 170 GLY A N 1
ATOM 1331 C CA . GLY A 1 170 ? -0.951 -8.539 2.907 1.00 97.31 170 GLY A CA 1
ATOM 1332 C C . GLY A 1 170 ? -0.491 -8.630 1.452 1.00 97.31 170 GLY A C 1
ATOM 1333 O O . GLY A 1 170 ? -1.273 -8.482 0.516 1.00 97.31 170 GLY A O 1
ATOM 1334 N N . ILE A 1 171 ? 0.807 -8.870 1.262 1.00 97.31 171 ILE A N 1
ATOM 1335 C CA . ILE A 1 171 ? 1.442 -8.966 -0.059 1.00 97.31 171 ILE A CA 1
ATOM 1336 C C . ILE A 1 171 ? 2.278 -10.243 -0.163 1.00 97.31 171 ILE A C 1
ATOM 1338 O O . ILE A 1 171 ? 3.001 -10.604 0.762 1.00 97.31 171 ILE A O 1
ATOM 1342 N N . ASP A 1 172 ? 2.181 -10.946 -1.288 1.00 96.44 172 ASP A N 1
ATOM 1343 C CA . ASP A 1 172 ? 2.998 -12.133 -1.550 1.00 96.44 172 ASP A CA 1
ATOM 1344 C C . ASP A 1 172 ? 4.470 -11.759 -1.807 1.00 96.44 172 ASP A C 1
ATOM 1346 O O . ASP A 1 172 ? 4.796 -10.642 -2.211 1.00 96.44 172 ASP A O 1
ATOM 1350 N N . ARG A 1 173 ? 5.392 -12.701 -1.611 1.00 94.12 173 ARG A N 1
ATOM 1351 C CA . ARG A 1 173 ? 6.807 -12.504 -1.947 1.00 94.12 173 ARG A CA 1
ATOM 1352 C C . ARG A 1 173 ? 7.062 -12.597 -3.452 1.00 94.12 173 ARG A C 1
ATOM 1354 O O . ARG A 1 173 ? 8.079 -12.079 -3.901 1.00 94.12 173 ARG A O 1
ATOM 1361 N N . SER A 1 174 ? 6.169 -13.215 -4.225 1.00 94.94 174 SER A N 1
ATOM 1362 C CA . SER A 1 174 ? 6.292 -13.335 -5.679 1.00 94.94 174 SER A CA 1
ATOM 1363 C C . SER A 1 174 ? 5.439 -12.320 -6.429 1.00 94.94 174 SER A C 1
ATOM 1365 O O . SER A 1 174 ? 4.230 -12.233 -6.210 1.00 94.94 174 SER A O 1
ATOM 1367 N N . PHE A 1 175 ? 6.048 -11.613 -7.389 1.00 94.81 175 PHE A N 1
ATOM 1368 C CA . PHE A 1 175 ? 5.341 -10.654 -8.247 1.00 94.81 175 PHE A CA 1
ATOM 1369 C C . PHE A 1 175 ? 4.145 -11.245 -8.999 1.00 94.81 175 PHE A C 1
ATOM 1371 O O . PHE A 1 175 ? 3.203 -10.527 -9.330 1.00 94.81 175 PHE A O 1
ATOM 1378 N N . LYS A 1 176 ? 4.165 -12.559 -9.248 1.00 96.75 176 LYS A N 1
ATOM 1379 C CA . LYS A 1 176 ? 3.094 -13.293 -9.937 1.00 96.75 176 LYS A CA 1
ATOM 1380 C C . LYS A 1 176 ? 1.768 -13.247 -9.174 1.00 96.75 176 LYS A C 1
ATOM 1382 O O . LYS A 1 176 ? 0.716 -13.375 -9.787 1.00 96.75 176 LYS A O 1
ATOM 1387 N N . ASN A 1 177 ? 1.829 -13.023 -7.861 1.00 97.25 177 ASN A N 1
ATOM 1388 C CA . ASN A 1 177 ? 0.685 -13.037 -6.956 1.00 97.25 177 ASN A CA 1
ATOM 1389 C C . ASN A 1 177 ? 0.304 -11.632 -6.453 1.00 97.25 177 ASN A C 1
ATOM 1391 O O . ASN A 1 177 ? -0.458 -11.515 -5.497 1.00 97.25 177 ASN A O 1
ATOM 1395 N N . TRP A 1 178 ? 0.836 -10.553 -7.038 1.00 97.81 178 TRP A N 1
ATOM 1396 C CA . TRP A 1 178 ? 0.505 -9.196 -6.582 1.00 97.81 178 TRP A CA 1
ATOM 1397 C C . TRP A 1 178 ? -0.816 -8.692 -7.162 1.00 97.81 178 TRP A C 1
ATOM 1399 O O . TRP A 1 178 ? -1.731 -8.361 -6.407 1.00 97.81 178 TRP A O 1
ATOM 1409 N N . ALA A 1 179 ? -0.930 -8.658 -8.491 1.00 98.19 179 ALA A N 1
ATOM 1410 C CA . ALA A 1 179 ? -2.107 -8.136 -9.179 1.00 98.19 179 ALA A CA 1
ATOM 1411 C C . ALA A 1 179 ? -3.375 -8.921 -8.806 1.00 98.19 179 ALA A C 1
ATOM 1413 O O . ALA A 1 179 ? -3.409 -10.151 -8.871 1.00 98.19 179 ALA A O 1
ATOM 1414 N N . GLY A 1 180 ? -4.410 -8.203 -8.363 1.00 98.06 180 GLY A N 1
ATOM 1415 C CA . GLY A 1 180 ? -5.712 -8.752 -7.973 1.00 98.06 180 GLY A CA 1
ATOM 1416 C C . GLY A 1 180 ? -5.734 -9.541 -6.660 1.00 98.06 180 GLY A C 1
ATOM 1417 O O . GLY A 1 180 ? -6.817 -9.928 -6.211 1.00 98.06 180 GLY A O 1
ATOM 1418 N N . ASN A 1 181 ? -4.575 -9.759 -6.036 1.00 98.00 181 ASN A N 1
ATOM 1419 C CA . ASN A 1 181 ? -4.387 -10.680 -4.916 1.00 98.00 181 ASN A CA 1
ATOM 1420 C C . ASN A 1 181 ? -3.682 -10.034 -3.716 1.00 98.00 181 ASN A C 1
ATOM 1422 O O . ASN A 1 181 ? -3.240 -10.744 -2.823 1.00 98.00 181 ASN A O 1
ATOM 1426 N N . THR A 1 182 ? -3.572 -8.706 -3.666 1.00 98.44 182 THR A N 1
ATOM 1427 C CA . THR A 1 182 ? -2.870 -7.982 -2.594 1.00 98.44 182 THR A CA 1
ATOM 1428 C C . THR A 1 182 ? -3.746 -6.882 -2.003 1.00 98.44 182 THR A C 1
ATOM 1430 O O . THR A 1 182 ? -4.287 -6.062 -2.742 1.00 98.44 182 THR A O 1
ATOM 1433 N N . GLN A 1 183 ? -3.827 -6.846 -0.673 1.00 98.38 183 GLN A N 1
ATOM 1434 C CA . GLN A 1 183 ? -4.395 -5.777 0.147 1.00 98.38 183 GLN A CA 1
ATOM 1435 C C . GLN A 1 183 ? -3.378 -5.406 1.228 1.00 98.38 183 GLN A C 1
ATOM 1437 O O . GLN A 1 183 ? -3.232 -6.099 2.236 1.00 98.38 183 GLN A O 1
ATOM 1442 N N . ILE A 1 184 ? -2.651 -4.313 1.011 1.00 98.50 184 ILE A N 1
ATOM 1443 C CA . ILE A 1 184 ? -1.692 -3.773 1.973 1.00 98.50 184 ILE A CA 1
ATOM 1444 C C . ILE A 1 184 ? -2.461 -2.966 3.013 1.00 98.50 184 ILE A C 1
ATOM 1446 O O . ILE A 1 184 ? -3.146 -2.003 2.676 1.00 98.50 184 ILE A O 1
ATOM 1450 N N . ILE A 1 185 ? -2.317 -3.353 4.276 1.00 97.62 185 ILE A N 1
ATOM 1451 C CA . ILE A 1 185 ? -2.990 -2.729 5.413 1.00 97.62 185 ILE A CA 1
ATOM 1452 C C . ILE A 1 185 ? -2.031 -1.732 6.068 1.00 97.62 185 ILE A C 1
ATOM 1454 O O . ILE A 1 185 ? -0.914 -2.098 6.453 1.00 97.62 185 ILE A O 1
ATOM 1458 N N . ILE A 1 186 ? -2.474 -0.484 6.198 1.00 97.38 186 ILE A N 1
ATOM 1459 C CA . ILE A 1 186 ? -1.785 0.612 6.883 1.00 97.38 186 ILE A CA 1
ATOM 1460 C C . ILE A 1 186 ? -2.594 0.930 8.149 1.00 97.38 186 ILE A C 1
ATOM 1462 O O . ILE A 1 186 ? -3.679 1.502 8.040 1.00 97.38 186 ILE A O 1
ATOM 1466 N N . PRO A 1 187 ? -2.124 0.544 9.347 1.00 94.81 187 PRO A N 1
ATOM 1467 C CA . PRO A 1 187 ? -2.899 0.732 10.566 1.00 94.81 187 PRO A CA 1
ATOM 1468 C C . PRO A 1 187 ? -3.092 2.209 10.915 1.00 94.81 187 PRO A C 1
ATOM 1470 O O . PRO A 1 187 ? -2.136 2.983 10.894 1.00 94.81 187 PRO A O 1
ATOM 1473 N N . LEU A 1 188 ? -4.309 2.565 11.325 1.00 93.25 188 LEU A N 1
ATOM 1474 C CA . LEU A 1 188 ? -4.656 3.867 11.886 1.00 93.25 188 LEU A CA 1
ATOM 1475 C C . LEU A 1 188 ? -5.041 3.696 13.353 1.00 93.25 188 LEU A C 1
ATOM 1477 O O . LEU A 1 188 ? -5.912 2.894 13.696 1.00 93.25 188 LEU A O 1
ATOM 1481 N N . LYS A 1 189 ? -4.412 4.473 14.229 1.00 85.31 189 LYS A N 1
ATOM 1482 C CA . LYS A 1 189 ? -4.775 4.532 15.645 1.00 85.31 189 LYS A CA 1
ATOM 1483 C C . LYS A 1 189 ? -5.466 5.850 15.945 1.00 85.31 189 LYS A C 1
ATOM 1485 O O . LYS A 1 189 ? -5.147 6.873 15.349 1.00 85.31 189 LYS A O 1
ATOM 1490 N N . LYS A 1 190 ? -6.401 5.803 16.889 1.00 76.12 190 LYS A N 1
ATOM 1491 C CA . LYS A 1 190 ? -6.925 7.000 17.539 1.00 76.12 190 LYS A CA 1
ATOM 1492 C C . LYS A 1 190 ? -5.795 7.636 18.357 1.00 76.12 190 LYS A C 1
ATOM 1494 O O . LYS A 1 190 ? -5.042 6.901 18.999 1.00 76.12 190 LYS A O 1
ATOM 1499 N N . ASN A 1 191 ? -5.676 8.959 18.283 1.00 58.00 191 ASN A N 1
ATOM 1500 C CA . ASN A 1 191 ? -4.796 9.731 19.161 1.00 58.00 191 ASN A CA 1
ATOM 1501 C C . ASN A 1 191 ? -5.358 9.785 20.582 1.00 58.00 191 ASN A C 1
ATOM 1503 O O . ASN A 1 191 ? -6.604 9.860 20.708 1.00 58.00 191 ASN A O 1
#

Foldseek 3Di:
DDDDDDDDDDDDPPDPPPPPPPDPDDDPPPPPPPPPLPDLAAAFQDPDDDDPVLLVVLLVLLQVQLVVCVPPQWDDDQQKIWGWFDDPPFPAWTWIKIARAQPHDGRDVVSQLSSQLSNCCRNVVDDSVRSSVVSVVLQSVLCVCQVPVVVPPPHHGPSRVVPDDNQAGGAHSYPVQRHNRHIRIGIGDDD

Nearest PDB structures (foldseek):
  6yjz-assembly2_C  TM=2.909E-01  e=5.339E-01  Mus musculus
  4zre-assembly1_A  TM=3.829E-01  e=1.898E+00  Malassezia globosa CBS 7966
  4zrd-assembly1_A  TM=3.357E-01  e=2.141E+00  Malassezia globosa CBS 7966
  5gw8-assembly1_A  TM=3.623E-01  e=3.471E+00  Malassezia globosa CBS 7966
  7spr-assembly1_A  TM=3.281E-01  e=3.076E+00  Malassezia globosa CBS 7966

Radius of gyration: 30.84 Å; Cα contacts (8 Å, |Δi|>4): 280; chains: 1; bounding box: 90×30×98 Å

Sequence (191 aa):
MTLKLRYFAAFLAITLFATATALQAEDPAVSEDTVRVPAVNFENRTNRRATPAAREYERNTGRMGADEVLKDGEFSLRGVTFTRLFDASKEGMGADVMTIDPNADFGHINAIIRVLQGYLQKAFEYKEEDAAVVARYIVYYNARLRADASLYKGKYSDDVIGKIVPEKAGIDRSFKNWAGNTQIIIPLKKN

pLDDT: mean 83.16, std 21.52, range [27.14, 98.75]

Secondary structure (DSSP, 8-state):
------------------------------------------B-S--PPPPHHHHHHHHHHHHHHHHHHHHHSEEEETTEEEEEE--TTSSSBEEEEEEE-TT----SHHHHHHHHHHHHHHHS---HHHHHHHHHHHHHHHHHHTT-GGGTTTTB-HHHHHH--TTTBB--SBGGGTTTTEEEEEEE---

Mean predicted aligned error: 10.97 Å

Solvent-accessible surface area (backbone atoms only — not comparable to full-atom values): 11006 Å² total; per-residue (Å²): 139,86,78,88,79,89,82,90,82,91,78,88,78,82,77,79,83,78,79,78,74,78,76,76,75,72,75,79,76,79,75,78,76,72,83,74,68,76,88,79,72,65,50,48,76,52,90,73,81,77,51,71,66,55,53,49,52,31,19,49,53,15,30,54,37,28,64,42,21,77,74,69,32,53,34,74,57,96,35,33,34,35,35,53,34,74,58,94,87,52,68,58,25,28,26,42,36,42,32,32,31,67,81,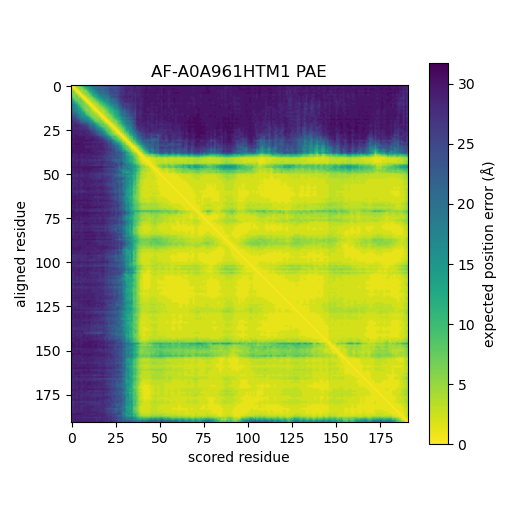32,82,70,41,36,69,67,51,57,32,30,19,41,17,22,19,36,32,57,68,67,66,34,54,74,69,59,13,45,54,50,22,46,50,45,53,57,50,17,45,55,37,43,80,36,65,77,76,52,62,93,50,42,17,70,69,39,57,73,71,56,49,78,88,21,35,11,34,61,50,42,41,90,45,32,47,58,33,20,28,39,68,42,84,36,75,83,132